Protein AF-A0A0F9AGD1-F1 (afdb_monomer_lite)

pLDDT: mean 86.88, std 15.25, range [37.41, 98.75]

Sequence (301 aa):
MAAIRGKYLRMLVEAFQNTRGVTDKACGTVYYCDGNFGADTNDGLSWDTPFKTLAVAFAASHADIGRGSDRWARRNTIYIAGDSFEENLVILPQKTDVIGVGSYNGQPGGANILGNHVPVNAGMGCRFYNVGFESVTAGIIMTLTGACWGVQFHNCEFRAIGTLTATQAIKATACASMIVKDCNFLGGFTGDVIEIGAGQIAGMKLIGNTITGGANDGIRIIGVATISTGRRGTIADNFIQVAAITLDTRTVSVFNVYNNQLISANNTGGTAFVIDLTFASGNYFTGGNNSAEMIPKAADA

Organism: NCBI:txid412755

Radius of gyration: 20.19 Å; chains: 1; bounding box: 52×44×60 Å

Foldseek 3Di:
DVVVVVVVVVVVVVVVVPPPVDDPPQAAQEFEEELAPEDLPFPRNDPVHHHNDVVSVLVNQVVRCPPDDVSVNHEYEYEYAYQEHEDAAQAASASYEYEFDDHHPPHFQHYEYEDQYDHPDQREQGEYYRYHWEYPAAEEREEADDQNENYEYEQYEYDQDDPHGHQEDYEHENYALYYYYLYEYDEERNHENAEYAAHEHFNAEQENYEYDHYAEEYYEYPYHYDYPPPRAYEYENYEAAYAWADEEPDLDPRYQYEHYEAEYQADPDPGHYHDNLVRYAHYWYAYNVRDIDGVPHPVVD

InterPro domains:
  IPR011050 Pectin lyase fold/virulence factor [SSF51126] (26-288)

Structure (mmCIF, N/CA/C/O backbone):
data_AF-A0A0F9AGD1-F1
#
_entry.id   AF-A0A0F9AGD1-F1
#
loop_
_atom_site.group_PDB
_atom_site.id
_atom_site.type_symbol
_atom_site.label_atom_id
_atom_site.label_alt_id
_atom_site.label_comp_id
_atom_site.label_asym_id
_atom_site.label_entity_id
_atom_site.label_seq_id
_atom_site.pdbx_PDB_ins_code
_atom_site.Cartn_x
_atom_site.Cartn_y
_atom_site.Cartn_z
_atom_site.occupancy
_atom_site.B_iso_or_equiv
_atom_site.auth_seq_id
_atom_site.auth_comp_id
_atom_site.auth_asym_id
_atom_site.auth_atom_id
_atom_site.pdbx_PDB_model_num
ATOM 1 N N . MET A 1 1 ? -20.181 -29.579 12.972 1.00 43.69 1 MET A N 1
ATOM 2 C CA . MET A 1 1 ? -19.055 -29.114 12.123 1.00 43.69 1 MET A CA 1
ATOM 3 C C . MET A 1 1 ? -18.610 -27.667 12.390 1.00 43.69 1 MET A C 1
ATOM 5 O O . MET A 1 1 ? -17.445 -27.380 12.153 1.00 43.69 1 MET A O 1
ATOM 9 N N . ALA A 1 2 ? -19.448 -26.773 12.939 1.00 41.50 2 ALA A N 1
ATOM 10 C CA . ALA A 1 2 ? -19.061 -25.382 13.240 1.00 41.50 2 ALA A CA 1
ATOM 11 C C . ALA A 1 2 ? -18.029 -25.224 14.385 1.00 41.50 2 ALA A C 1
ATOM 13 O O . ALA A 1 2 ? -17.153 -24.369 14.314 1.00 41.50 2 ALA A O 1
ATOM 14 N N . ALA A 1 3 ? -18.050 -26.102 15.395 1.00 38.03 3 ALA A N 1
ATOM 15 C CA . ALA A 1 3 ? -17.158 -26.014 16.560 1.00 38.03 3 ALA A CA 1
ATOM 16 C C . ALA A 1 3 ? -15.677 -26.356 16.276 1.00 38.03 3 ALA A C 1
ATOM 18 O O . ALA A 1 3 ? -14.800 -26.023 17.069 1.00 38.03 3 ALA A O 1
ATOM 19 N N . ILE A 1 4 ? -15.380 -27.010 15.146 1.00 42.66 4 ILE A N 1
ATOM 20 C CA . ILE A 1 4 ? -14.012 -27.429 14.802 1.00 42.66 4 ILE A CA 1
ATOM 21 C C . ILE A 1 4 ? -13.261 -26.295 14.084 1.00 42.66 4 ILE A C 1
ATOM 23 O O . ILE A 1 4 ? -12.076 -26.105 14.332 1.00 42.66 4 ILE A O 1
ATOM 27 N N . ARG A 1 5 ? -13.942 -25.460 13.283 1.00 43.94 5 ARG A N 1
ATOM 28 C CA . ARG A 1 5 ? -13.303 -24.342 12.558 1.00 43.94 5 ARG A CA 1
ATOM 29 C C . ARG A 1 5 ? -12.841 -23.198 13.473 1.00 43.94 5 ARG A C 1
ATOM 31 O O . ARG A 1 5 ? -11.796 -22.613 13.210 1.00 43.94 5 ARG A O 1
ATOM 38 N N . GLY A 1 6 ? -13.537 -22.943 14.585 1.00 40.12 6 GLY A N 1
ATOM 39 C CA . GLY A 1 6 ? -13.123 -21.930 15.570 1.00 40.12 6 GLY A CA 1
ATOM 40 C C . GLY A 1 6 ? -11.828 -22.275 16.322 1.00 40.12 6 GLY A C 1
ATOM 41 O O . GLY A 1 6 ? -11.067 -21.380 16.678 1.00 40.12 6 GLY A O 1
ATOM 42 N N . LYS A 1 7 ? -11.525 -23.570 16.512 1.00 42.12 7 LYS A N 1
ATOM 43 C CA . LYS A 1 7 ? -10.289 -24.018 17.182 1.00 42.12 7 LYS A CA 1
ATOM 44 C C . LYS A 1 7 ? -9.040 -23.855 16.313 1.00 42.12 7 LYS A C 1
ATOM 46 O O . LYS A 1 7 ? -7.987 -23.517 16.843 1.00 42.12 7 LYS A O 1
ATOM 51 N N . TYR A 1 8 ? -9.153 -24.038 14.998 1.00 43.03 8 TYR A N 1
ATOM 52 C CA . TYR A 1 8 ? -8.006 -23.902 14.093 1.00 43.03 8 TYR A CA 1
ATOM 53 C C . TYR A 1 8 ? -7.598 -22.443 13.856 1.00 43.03 8 TYR A C 1
ATOM 55 O O . TYR A 1 8 ? -6.407 -22.166 13.742 1.00 43.03 8 TYR A O 1
ATOM 63 N N . LEU A 1 9 ? -8.550 -21.501 13.860 1.00 44.78 9 LEU A N 1
ATOM 64 C CA . LEU A 1 9 ? -8.229 -20.075 13.748 1.00 44.78 9 LEU A CA 1
ATOM 65 C C . LEU A 1 9 ? -7.548 -19.547 15.024 1.00 44.78 9 LEU A C 1
ATOM 67 O O . LEU A 1 9 ? -6.579 -18.798 14.939 1.00 44.78 9 LEU A O 1
ATOM 71 N N . ARG A 1 10 ? -7.985 -20.016 16.204 1.00 45.28 10 ARG A N 1
ATOM 72 C CA . ARG A 1 10 ? -7.336 -19.695 17.486 1.00 45.28 10 ARG A CA 1
ATOM 73 C C . ARG A 1 10 ? -5.922 -20.276 17.578 1.00 45.28 10 ARG A C 1
ATOM 75 O O . ARG A 1 10 ? -5.009 -19.564 17.970 1.00 45.28 10 ARG A O 1
ATOM 82 N N . MET A 1 11 ? -5.721 -21.511 17.109 1.00 48.53 11 MET A N 1
ATOM 83 C CA . MET A 1 11 ? -4.391 -22.133 17.056 1.00 48.53 11 MET A CA 1
ATOM 84 C C . MET A 1 11 ? -3.422 -21.427 16.099 1.00 48.53 11 MET A C 1
ATOM 86 O O . MET A 1 11 ? -2.233 -21.385 16.388 1.00 48.53 11 MET A O 1
ATOM 90 N N . LEU A 1 12 ? -3.890 -20.866 14.979 1.00 49.31 12 LEU A N 1
ATOM 91 C CA . LEU A 1 12 ? -3.029 -20.118 14.052 1.00 49.31 12 LEU A CA 1
ATOM 92 C C . LEU A 1 12 ? -2.604 -18.755 14.620 1.00 49.31 12 LEU A C 1
ATOM 94 O O . LEU A 1 12 ? -1.457 -18.351 14.430 1.00 49.31 12 LEU A O 1
ATOM 98 N N . VAL A 1 13 ? -3.484 -18.085 15.371 1.00 50.94 13 VAL A N 1
ATOM 99 C CA . VAL A 1 13 ? -3.156 -16.832 16.074 1.00 50.94 13 VAL A CA 1
ATOM 100 C C . VAL A 1 13 ? -2.237 -17.096 17.278 1.00 50.94 13 VAL A C 1
ATOM 102 O O . VAL A 1 13 ? -1.250 -16.386 17.457 1.00 50.94 13 VAL A O 1
ATOM 105 N N . GLU A 1 14 ? -2.477 -18.163 18.047 1.00 45.78 14 GLU A N 1
ATOM 106 C CA . GLU A 1 14 ? -1.628 -18.561 19.182 1.00 45.78 14 GLU A CA 1
ATOM 107 C C . GLU A 1 14 ? -0.250 -19.090 18.730 1.00 45.78 14 GLU A C 1
ATOM 109 O O . GLU 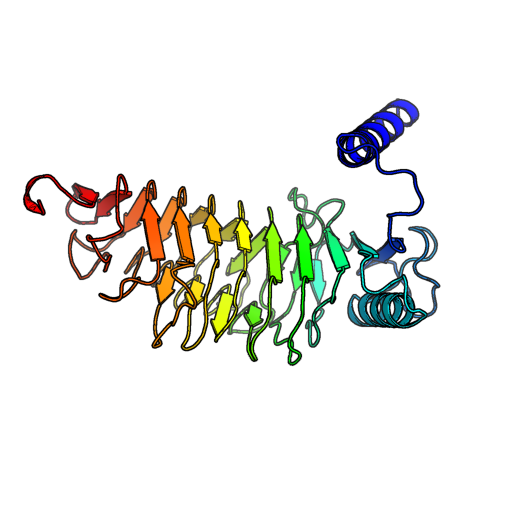A 1 14 ? 0.767 -18.782 19.352 1.00 45.78 14 GLU A O 1
ATOM 114 N N . ALA A 1 15 ? -0.159 -19.812 17.605 1.00 47.81 15 ALA A N 1
ATOM 115 C CA . ALA A 1 15 ? 1.120 -20.294 17.066 1.00 47.81 15 ALA A CA 1
ATOM 116 C C . ALA A 1 15 ? 2.040 -19.156 16.581 1.00 47.81 15 ALA A C 1
ATOM 118 O O . ALA A 1 15 ? 3.268 -19.276 16.657 1.00 47.81 15 ALA A O 1
ATOM 119 N N . PHE A 1 16 ? 1.466 -18.031 16.141 1.00 46.28 16 PHE A N 1
ATOM 120 C CA . PHE A 1 16 ? 2.231 -16.834 15.778 1.00 46.28 16 PHE A CA 1
ATOM 121 C C . PHE A 1 16 ? 2.758 -16.079 17.012 1.00 46.28 16 PHE A C 1
ATOM 123 O O . PHE A 1 16 ? 3.800 -15.429 16.949 1.00 46.28 16 PHE A O 1
ATOM 130 N N . GLN A 1 17 ? 2.072 -16.191 18.154 1.00 47.72 17 GLN A N 1
ATOM 131 C CA . GLN A 1 17 ? 2.471 -15.564 19.419 1.00 47.72 17 GLN A CA 1
ATOM 132 C C . GLN A 1 17 ? 3.508 -16.400 20.191 1.00 47.72 17 GLN A C 1
ATOM 134 O O . GLN A 1 17 ? 4.392 -15.846 20.848 1.00 47.72 17 GLN A O 1
ATOM 139 N N . ASN A 1 18 ? 3.463 -17.731 20.070 1.00 40.50 18 ASN A N 1
ATOM 140 C CA . ASN A 1 18 ? 4.246 -18.632 20.923 1.00 40.50 18 ASN A CA 1
ATOM 141 C C . ASN A 1 18 ? 5.668 -18.950 20.409 1.00 40.50 18 ASN A C 1
ATOM 143 O O . ASN A 1 18 ? 6.493 -19.494 21.140 1.00 40.50 18 ASN A O 1
ATOM 147 N N . THR A 1 19 ? 6.025 -18.564 19.180 1.00 45.28 19 THR A N 1
ATOM 148 C CA . THR A 1 19 ? 7.365 -18.823 18.604 1.00 45.28 19 THR A CA 1
ATOM 149 C C . THR A 1 19 ? 8.489 -17.959 19.201 1.00 45.28 19 THR A C 1
ATOM 151 O O . THR A 1 19 ? 9.651 -18.131 18.838 1.00 45.28 19 THR A O 1
ATOM 154 N N . ARG A 1 20 ? 8.184 -17.041 20.134 1.00 43.72 20 ARG A N 1
ATOM 155 C CA . ARG A 1 20 ? 9.179 -16.187 20.817 1.00 43.72 20 ARG A CA 1
ATOM 156 C C . ARG A 1 20 ? 9.136 -16.217 22.351 1.00 43.72 20 ARG A C 1
ATOM 158 O O . ARG A 1 20 ? 9.762 -15.364 22.971 1.00 43.72 20 ARG A O 1
ATOM 165 N N . GLY A 1 21 ? 8.439 -17.171 22.975 1.00 37.41 21 GLY A N 1
ATOM 166 C CA . GLY A 1 21 ? 8.418 -17.286 24.444 1.00 37.41 21 GLY A CA 1
ATOM 167 C C . GLY A 1 21 ? 7.833 -16.055 25.149 1.00 37.41 21 GLY A C 1
ATOM 168 O O . GLY A 1 21 ? 8.274 -15.672 26.231 1.00 37.41 21 GLY A O 1
ATOM 169 N N . VAL A 1 22 ? 6.864 -15.400 24.512 1.00 44.38 22 VAL A N 1
ATOM 170 C CA . VAL A 1 22 ? 6.239 -14.188 25.027 1.00 44.38 22 VAL A CA 1
ATOM 171 C C . VAL A 1 22 ? 5.026 -14.595 25.859 1.00 44.38 22 VAL A C 1
ATOM 173 O O . VAL A 1 22 ? 4.020 -15.042 25.326 1.00 44.38 22 VAL A O 1
ATOM 176 N N . THR A 1 23 ? 5.138 -14.469 27.179 1.00 41.38 23 THR A N 1
ATOM 177 C CA . THR A 1 23 ? 4.004 -14.608 28.101 1.00 41.38 23 THR A CA 1
ATOM 178 C C . THR A 1 23 ? 2.972 -13.504 27.831 1.00 41.38 23 THR A C 1
ATOM 180 O O . THR A 1 23 ? 3.351 -12.377 27.507 1.00 41.38 23 THR A O 1
ATOM 183 N N . ASP A 1 24 ? 1.680 -13.813 28.001 1.00 45.38 24 ASP A N 1
ATOM 184 C CA . ASP A 1 24 ? 0.465 -13.008 27.715 1.00 45.38 24 ASP A CA 1
ATOM 185 C C . ASP A 1 24 ? 0.422 -11.554 28.249 1.00 45.38 24 ASP A C 1
ATOM 187 O O . ASP A 1 24 ? -0.563 -10.840 28.090 1.00 45.38 24 ASP A O 1
ATOM 191 N N . LYS A 1 25 ? 1.490 -11.052 28.875 1.00 43.22 25 LYS A N 1
ATOM 192 C CA . LYS A 1 25 ? 1.633 -9.650 29.289 1.00 43.22 25 LYS A CA 1
ATOM 193 C C . LYS A 1 25 ? 2.122 -8.713 28.178 1.00 43.22 25 LYS A C 1
ATOM 195 O O . LYS A 1 25 ? 2.187 -7.508 28.420 1.00 43.22 25 LYS A O 1
ATOM 200 N N . ALA A 1 26 ? 2.456 -9.223 26.991 1.00 50.31 26 ALA A N 1
ATOM 201 C CA . ALA A 1 26 ? 2.990 -8.419 25.887 1.00 50.31 26 ALA A CA 1
ATOM 202 C C . ALA A 1 26 ? 1.966 -8.000 24.816 1.00 50.31 26 ALA A C 1
ATOM 204 O O . ALA A 1 26 ? 2.316 -7.212 23.935 1.00 50.31 26 ALA A O 1
ATOM 205 N N . CYS A 1 27 ? 0.726 -8.495 24.855 1.00 64.81 27 CYS A N 1
ATOM 206 C CA . CYS A 1 27 ? -0.305 -8.076 23.907 1.00 64.81 27 CYS A CA 1
ATOM 207 C C . CYS A 1 27 ? -0.911 -6.727 24.333 1.00 64.81 27 CYS A C 1
ATOM 209 O O . CYS A 1 27 ? -1.138 -6.473 25.522 1.00 64.81 27 CYS A O 1
ATOM 211 N N . GLY A 1 28 ? -1.119 -5.821 23.375 1.00 84.38 28 GLY A N 1
ATOM 212 C CA . GLY A 1 28 ? -1.954 -4.643 23.601 1.00 84.38 28 GLY A CA 1
ATOM 213 C C . GLY A 1 28 ? -3.435 -5.015 23.654 1.00 84.38 28 GLY A C 1
ATOM 214 O O . GLY A 1 28 ? -3.806 -6.188 23.607 1.00 84.38 28 GLY A O 1
ATOM 215 N N . THR A 1 29 ? -4.281 -4.003 23.777 1.00 92.50 29 THR A N 1
ATOM 216 C CA . THR A 1 29 ? -5.736 -4.167 23.801 1.00 92.50 29 THR A CA 1
ATOM 217 C C . THR A 1 29 ? -6.252 -4.514 22.405 1.00 92.50 29 THR A C 1
ATOM 219 O O . THR A 1 29 ? -5.745 -4.008 21.400 1.00 92.50 29 THR A O 1
ATOM 222 N N . VAL A 1 30 ? -7.247 -5.400 22.351 1.00 95.69 30 VAL A N 1
ATOM 223 C CA . VAL A 1 30 ? -7.932 -5.792 21.117 1.00 95.69 30 VAL A CA 1
ATOM 224 C C . VAL A 1 30 ? -9.262 -5.057 21.044 1.00 95.69 30 VAL A C 1
ATOM 226 O O . VAL A 1 30 ? -10.051 -5.137 21.983 1.00 95.69 30 VAL A O 1
ATOM 229 N N . TYR A 1 31 ? -9.502 -4.393 19.920 1.00 98.06 31 TYR A N 1
ATOM 230 C CA . TYR A 1 31 ? -10.762 -3.747 19.593 1.00 98.06 31 TYR A CA 1
ATOM 231 C C . TYR A 1 31 ? -11.383 -4.352 18.333 1.00 98.06 31 TYR A C 1
ATOM 233 O O . TYR A 1 31 ? -10.701 -4.977 17.516 1.00 98.06 31 TYR A O 1
ATOM 241 N N . TYR A 1 32 ? -12.678 -4.122 18.167 1.00 98.25 32 TYR A N 1
ATOM 242 C CA . TYR A 1 32 ? -13.488 -4.593 17.056 1.00 98.25 32 TYR A CA 1
ATOM 243 C C . TYR A 1 32 ? -14.262 -3.421 16.461 1.00 98.25 32 TYR A C 1
ATOM 245 O O . TYR A 1 32 ? -14.839 -2.608 17.186 1.00 98.25 32 TYR A O 1
ATOM 253 N N . CYS A 1 33 ? -14.262 -3.340 15.137 1.00 98.19 33 CYS A N 1
ATOM 254 C CA . CYS A 1 33 ? -14.984 -2.341 14.365 1.00 98.19 33 CYS A CA 1
ATOM 255 C C . CYS A 1 33 ? -15.770 -3.050 13.264 1.00 98.19 33 CYS A C 1
ATOM 257 O O . CYS A 1 33 ? -15.216 -3.880 12.544 1.00 98.19 33 CYS A O 1
ATOM 259 N N . ASP A 1 34 ? -17.044 -2.712 13.117 1.00 96.62 34 ASP A N 1
ATOM 260 C CA . ASP A 1 34 ? -17.887 -3.199 12.034 1.00 96.62 34 ASP A CA 1
ATOM 261 C C . ASP A 1 34 ? -18.557 -2.013 11.337 1.00 96.62 34 ASP A C 1
ATOM 263 O O . ASP A 1 34 ? -19.505 -1.417 11.860 1.00 96.62 34 ASP A O 1
ATOM 267 N N . GLY A 1 35 ? -18.071 -1.700 10.135 1.00 94.75 35 GLY A N 1
ATOM 268 C CA . GLY A 1 35 ? -18.563 -0.596 9.312 1.00 94.75 35 GLY A CA 1
ATOM 269 C C . GLY A 1 35 ? -20.041 -0.713 8.927 1.00 94.75 35 GLY A C 1
ATOM 270 O O . GLY A 1 35 ? -20.668 0.295 8.605 1.00 94.75 35 GLY A O 1
ATOM 271 N N . ASN A 1 36 ? -20.657 -1.897 9.038 1.00 91.75 36 ASN A N 1
ATOM 272 C CA . ASN A 1 36 ? -22.059 -2.146 8.690 1.00 91.75 36 ASN A CA 1
ATOM 273 C C . ASN A 1 36 ? -22.968 -2.283 9.913 1.00 91.75 36 ASN A C 1
ATOM 275 O O . ASN A 1 36 ? -24.036 -1.670 9.936 1.00 91.75 36 ASN A O 1
ATOM 279 N N . PHE A 1 37 ? -22.545 -3.008 10.946 1.00 93.56 37 PHE A N 1
ATOM 280 C CA . PHE A 1 37 ? -23.383 -3.328 12.108 1.00 93.56 37 PHE A CA 1
ATOM 281 C C . PHE A 1 37 ? -23.079 -2.502 13.367 1.00 93.56 37 PHE A C 1
ATOM 283 O O . PHE A 1 37 ? -23.960 -2.338 14.208 1.00 93.56 37 PHE A O 1
ATOM 290 N N . GLY A 1 38 ? -21.858 -1.983 13.513 1.00 96.81 38 GLY A N 1
ATOM 291 C CA . GLY A 1 38 ? -21.398 -1.399 14.771 1.00 96.81 38 GLY A CA 1
ATOM 292 C C . GLY A 1 38 ? -22.122 -0.125 15.211 1.00 96.81 38 GLY A C 1
ATOM 293 O O . GLY A 1 38 ? -22.909 0.479 14.478 1.00 96.81 38 GLY A O 1
ATOM 294 N N . ALA A 1 39 ? -21.802 0.316 16.427 1.00 98.31 39 ALA A N 1
ATOM 295 C CA . ALA A 1 39 ? -22.217 1.609 16.960 1.00 98.31 39 ALA A CA 1
ATOM 296 C C . ALA A 1 39 ? -21.047 2.263 17.699 1.00 98.31 39 ALA A C 1
ATOM 298 O O . ALA A 1 39 ? -20.393 1.633 18.524 1.00 98.31 39 ALA A O 1
ATOM 299 N N . ASP A 1 40 ? -20.806 3.549 17.456 1.00 98.50 40 ASP A N 1
ATOM 300 C CA . ASP A 1 40 ? -19.704 4.284 18.099 1.00 98.50 40 ASP A CA 1
ATOM 301 C C . ASP A 1 40 ? -19.928 4.562 19.593 1.00 98.50 40 ASP A C 1
ATOM 303 O O . ASP A 1 40 ? -19.021 5.007 20.291 1.00 98.50 40 ASP A O 1
ATOM 307 N N . THR A 1 41 ? -21.123 4.263 20.105 1.00 98.25 41 THR A N 1
ATOM 308 C CA . THR A 1 41 ? -21.424 4.249 21.542 1.00 98.25 41 THR A CA 1
ATOM 309 C C . THR A 1 41 ? -21.055 2.931 22.228 1.00 98.25 41 THR A C 1
ATOM 311 O O . THR A 1 41 ? -21.182 2.840 23.447 1.00 98.25 41 THR A O 1
ATOM 314 N N . ASN A 1 42 ? -20.658 1.899 21.475 1.00 98.56 42 ASN A N 1
ATOM 315 C CA . ASN A 1 42 ? -20.214 0.626 22.039 1.00 98.56 42 ASN A CA 1
ATOM 316 C C . ASN A 1 42 ? -18.808 0.739 22.649 1.00 98.56 42 ASN A C 1
ATOM 318 O O . ASN A 1 42 ? -18.113 1.732 22.459 1.00 98.56 42 ASN A O 1
ATOM 322 N N . ASP A 1 43 ? -18.375 -0.292 23.377 1.00 97.75 43 ASP A N 1
ATOM 323 C CA . ASP A 1 43 ? -17.026 -0.353 23.955 1.00 97.75 43 ASP A CA 1
ATOM 324 C C . ASP A 1 43 ? -15.952 -0.850 22.972 1.00 97.75 43 ASP A C 1
ATOM 326 O O . ASP A 1 43 ? -14.757 -0.670 23.220 1.00 97.75 43 ASP A O 1
ATOM 330 N N . GLY A 1 44 ? -16.364 -1.482 21.869 1.00 98.06 44 GLY A N 1
ATOM 331 C CA . GLY A 1 44 ? -15.476 -2.046 20.865 1.00 98.06 44 GLY A CA 1
ATOM 332 C C . GLY A 1 44 ? -14.680 -3.253 21.348 1.00 98.06 44 GLY A C 1
ATOM 333 O O . GLY A 1 44 ? -13.698 -3.598 20.703 1.00 98.06 44 GLY A O 1
ATOM 334 N N . LEU A 1 45 ? -15.043 -3.894 22.464 1.00 97.19 45 LEU A N 1
ATOM 335 C CA . LEU A 1 45 ? -14.265 -4.994 23.058 1.00 97.19 45 LEU A CA 1
ATOM 336 C C . LEU A 1 45 ? -14.712 -6.386 22.585 1.00 97.19 45 LEU A C 1
ATOM 338 O O . LEU A 1 45 ? -14.110 -7.394 22.964 1.00 97.19 45 LEU A O 1
ATOM 342 N N . SER A 1 46 ? -15.740 -6.456 21.735 1.00 97.19 46 SER A N 1
ATOM 343 C CA . SER A 1 46 ? -16.228 -7.697 21.131 1.00 97.19 46 SER A CA 1
ATOM 344 C C . SER A 1 46 ? -16.923 -7.458 19.783 1.00 97.19 46 SER A C 1
ATOM 346 O O . SER A 1 46 ? -17.263 -6.326 19.449 1.00 97.19 46 SER A O 1
ATOM 348 N N . TRP A 1 47 ? -17.189 -8.532 19.032 1.00 95.81 47 TRP A N 1
ATOM 349 C CA . TRP A 1 47 ? -18.051 -8.482 17.840 1.00 95.81 47 TRP A CA 1
ATOM 350 C C . TRP A 1 47 ? -19.538 -8.261 18.154 1.00 95.81 47 TRP A C 1
ATOM 352 O O . TRP A 1 47 ? -20.280 -7.893 17.250 1.00 95.81 47 TRP A O 1
ATOM 362 N N . ASP A 1 48 ? -19.970 -8.458 19.404 1.00 97.56 48 ASP A N 1
ATOM 363 C CA . ASP A 1 48 ? -21.347 -8.173 19.834 1.00 97.56 48 ASP A CA 1
ATOM 364 C C . ASP A 1 48 ? -21.539 -6.676 20.140 1.00 97.56 48 ASP A C 1
ATOM 366 O O . ASP A 1 48 ? -22.644 -6.143 20.040 1.00 97.56 48 ASP A O 1
ATOM 370 N N . THR A 1 49 ? -20.445 -5.989 20.480 1.00 97.81 49 THR A N 1
ATOM 371 C CA . THR A 1 49 ? -20.385 -4.554 20.784 1.00 97.81 49 THR A CA 1
ATOM 372 C C . THR A 1 49 ? -19.267 -3.840 20.002 1.00 97.81 49 THR A C 1
ATOM 374 O O . THR A 1 49 ? -18.433 -3.164 20.608 1.00 97.81 49 THR A O 1
ATOM 377 N N . PRO A 1 50 ? -19.195 -3.949 18.659 1.00 98.31 50 PRO A N 1
ATOM 378 C CA . PRO A 1 50 ? -18.113 -3.340 17.898 1.00 98.31 50 PRO A CA 1
ATOM 379 C C . PRO A 1 50 ? -18.360 -1.838 17.707 1.00 98.31 50 PRO A C 1
ATOM 381 O O . PRO A 1 50 ? -19.512 -1.389 17.648 1.00 98.31 50 PRO A O 1
ATOM 384 N N . PHE A 1 51 ? -17.283 -1.064 17.558 1.00 98.75 51 PHE A N 1
ATOM 385 C CA . PHE A 1 51 ? -17.372 0.314 17.064 1.00 98.75 51 PHE A CA 1
ATOM 386 C C . PHE A 1 51 ? -17.938 0.343 15.637 1.00 98.75 51 PHE A C 1
ATOM 388 O O . PHE A 1 51 ? -17.845 -0.653 14.915 1.00 98.75 51 PHE A O 1
ATOM 395 N N . LYS A 1 52 ? -18.515 1.475 15.217 1.00 97.75 52 LYS A N 1
ATOM 396 C CA . LYS A 1 52 ? -19.003 1.666 13.842 1.00 97.75 52 LYS A CA 1
ATOM 397 C C . LYS A 1 52 ? -17.904 2.194 12.928 1.00 97.75 52 LYS A C 1
ATOM 399 O O . LYS A 1 52 ? -17.829 1.769 11.781 1.00 97.75 52 LYS A O 1
ATOM 404 N N . THR A 1 53 ? -17.074 3.107 13.424 1.00 97.88 53 THR A N 1
ATOM 405 C CA . THR A 1 53 ? -16.047 3.794 12.633 1.00 97.88 53 THR A CA 1
ATOM 406 C C . THR A 1 53 ? -14.636 3.475 13.111 1.00 97.88 53 THR A C 1
ATOM 408 O O . THR A 1 53 ? -14.363 3.293 14.306 1.00 97.88 53 THR A O 1
ATOM 411 N N . LEU A 1 54 ? -13.697 3.462 12.165 1.00 97.44 54 LEU A N 1
ATOM 412 C CA . LEU A 1 54 ? -12.279 3.353 12.474 1.00 97.44 54 LEU A CA 1
ATOM 413 C C . LEU A 1 54 ? -11.776 4.575 13.234 1.00 97.44 54 LEU A C 1
ATOM 415 O O . LEU A 1 54 ? -10.910 4.425 14.089 1.00 97.44 54 LEU A O 1
ATOM 419 N N . ALA A 1 55 ? -12.339 5.759 12.999 1.00 96.62 55 ALA A N 1
ATOM 420 C CA . ALA A 1 55 ? -12.031 6.968 13.749 1.00 96.62 55 ALA A CA 1
ATOM 421 C C . ALA A 1 55 ? -12.201 6.767 15.266 1.00 96.62 55 ALA A C 1
ATOM 423 O O . ALA A 1 55 ? -11.291 7.097 16.035 1.00 96.62 55 ALA A O 1
ATOM 424 N N . VAL A 1 56 ? -13.317 6.174 15.704 1.00 97.94 56 VAL A N 1
ATOM 425 C CA . VAL A 1 56 ? -13.566 5.901 17.128 1.00 97.94 56 VAL A CA 1
ATOM 426 C C . VAL A 1 56 ? -12.681 4.767 17.641 1.00 97.94 56 VAL A C 1
ATOM 428 O O . VAL A 1 56 ? -12.079 4.900 18.710 1.00 97.94 56 VAL A O 1
ATOM 431 N N . ALA A 1 57 ? -12.488 3.704 16.856 1.00 97.81 57 ALA A N 1
ATOM 432 C CA . ALA A 1 57 ? -11.572 2.622 17.220 1.00 97.81 57 ALA A CA 1
ATOM 433 C C . ALA A 1 57 ? -10.114 3.110 17.375 1.00 97.81 57 ALA A C 1
ATOM 435 O O . ALA A 1 57 ? -9.395 2.699 18.291 1.00 97.81 57 ALA A O 1
ATOM 436 N N . PHE A 1 58 ? -9.668 4.027 16.512 1.00 96.31 58 PHE A N 1
ATOM 437 C CA . PHE A 1 58 ? -8.343 4.642 16.572 1.00 96.31 58 PHE A CA 1
ATOM 438 C C . PHE A 1 58 ? -8.214 5.524 17.810 1.00 96.31 58 PHE A C 1
ATOM 440 O O . PHE A 1 58 ? -7.212 5.411 18.516 1.00 96.31 58 PHE A O 1
ATOM 447 N N . ALA A 1 59 ? -9.233 6.331 18.120 1.00 95.69 59 ALA A N 1
ATOM 448 C CA . ALA A 1 59 ? -9.258 7.157 19.323 1.00 95.69 59 ALA A CA 1
ATOM 449 C C . ALA A 1 59 ? -9.185 6.309 20.606 1.00 95.69 59 ALA A C 1
ATOM 451 O O . ALA A 1 59 ? -8.379 6.606 21.489 1.00 95.69 59 ALA A O 1
ATOM 452 N N . ALA A 1 60 ? -9.951 5.216 20.687 1.00 96.12 60 ALA A N 1
ATOM 453 C CA . ALA A 1 60 ? -9.899 4.278 21.809 1.00 96.12 60 ALA A CA 1
ATOM 454 C C . ALA A 1 60 ? -8.517 3.614 21.939 1.00 96.12 60 ALA A C 1
ATOM 456 O O . ALA A 1 60 ? -7.953 3.532 23.035 1.00 96.12 60 ALA A O 1
ATOM 457 N N . SER A 1 61 ? -7.918 3.201 20.816 1.00 94.44 61 SER A N 1
ATOM 458 C CA . SER A 1 61 ? -6.570 2.630 20.813 1.00 94.44 61 SER A CA 1
ATOM 459 C C . SER A 1 61 ? -5.508 3.637 21.265 1.00 94.44 61 SER A C 1
ATOM 461 O O . SER A 1 61 ? -4.670 3.307 22.106 1.00 94.44 61 SER A O 1
ATOM 463 N N . HIS A 1 62 ? -5.551 4.875 20.762 1.00 92.69 62 HIS A N 1
ATOM 464 C CA . HIS A 1 62 ? -4.627 5.940 21.167 1.00 92.69 62 HIS A CA 1
ATOM 465 C C . HIS A 1 62 ? -4.772 6.278 22.647 1.00 92.69 62 HIS A C 1
ATOM 467 O O . HIS A 1 62 ? -3.759 6.414 23.334 1.00 92.69 62 HIS A O 1
ATOM 473 N N . ALA A 1 63 ? -6.008 6.350 23.149 1.00 93.25 63 ALA A N 1
ATOM 474 C CA . ALA A 1 63 ? -6.269 6.543 24.567 1.00 93.25 63 ALA A CA 1
ATOM 475 C C . ALA A 1 63 ? -5.637 5.415 25.393 1.00 93.25 63 ALA A C 1
ATOM 477 O O . ALA A 1 63 ? -4.920 5.701 26.347 1.00 93.25 63 ALA A O 1
ATOM 478 N N . ASP A 1 64 ? -5.815 4.149 25.003 1.00 92.12 64 ASP A N 1
ATOM 479 C CA . ASP A 1 64 ? -5.230 3.017 25.729 1.00 92.12 64 ASP A CA 1
ATOM 480 C C . ASP A 1 64 ? -3.695 2.998 25.704 1.00 92.12 64 ASP A C 1
ATOM 482 O O . ASP A 1 64 ? -3.061 2.776 26.738 1.00 92.12 64 ASP A O 1
ATOM 486 N N . ILE A 1 65 ? -3.085 3.307 24.557 1.00 89.81 65 ILE A N 1
ATOM 487 C CA . ILE A 1 65 ? -1.626 3.448 24.437 1.00 89.81 65 ILE A CA 1
ATOM 488 C C . ILE A 1 65 ? -1.108 4.583 25.336 1.00 89.81 65 ILE A C 1
ATOM 490 O O . ILE A 1 65 ? -0.040 4.452 25.936 1.00 89.81 65 ILE A O 1
ATOM 494 N N . GLY A 1 66 ? -1.866 5.676 25.464 1.00 88.88 66 GLY A N 1
ATOM 495 C CA . GLY A 1 66 ? -1.512 6.851 26.263 1.00 88.88 66 GLY A CA 1
ATOM 496 C C . GLY A 1 66 ? -1.685 6.701 27.781 1.00 88.88 66 GLY A C 1
ATOM 497 O O . GLY A 1 66 ? -1.247 7.579 28.520 1.00 88.88 66 GLY A O 1
ATOM 498 N N . ARG A 1 67 ? -2.291 5.612 28.279 1.00 85.06 67 ARG A N 1
ATOM 499 C CA . ARG A 1 67 ? -2.637 5.453 29.709 1.00 85.06 67 ARG A CA 1
ATOM 500 C C . ARG A 1 67 ? -1.457 5.250 30.661 1.00 85.06 67 ARG A C 1
ATOM 502 O O . ARG A 1 67 ? -1.647 5.404 31.865 1.00 85.06 67 ARG A O 1
ATOM 509 N N . GLY A 1 68 ? -0.270 4.865 30.188 1.00 73.88 68 GLY A N 1
ATOM 510 C CA . GLY A 1 68 ? 0.826 4.527 31.101 1.00 73.88 68 GLY A CA 1
ATOM 511 C C . GLY A 1 68 ? 2.185 4.263 30.457 1.00 73.88 68 GLY A C 1
ATOM 512 O O . GLY A 1 68 ? 2.313 4.045 29.252 1.00 73.88 68 GLY A O 1
ATOM 513 N N . SER A 1 69 ? 3.220 4.260 31.299 1.00 70.88 69 SER A N 1
ATOM 514 C CA . SER A 1 69 ? 4.636 4.165 30.913 1.00 70.88 69 SER A CA 1
ATOM 515 C C . SER A 1 69 ? 5.062 2.808 30.344 1.00 70.88 69 SER A C 1
ATOM 517 O O . SER A 1 69 ? 6.146 2.708 29.776 1.00 70.88 69 SER A O 1
ATOM 519 N N . ASP A 1 70 ? 4.232 1.772 30.446 1.00 72.94 70 ASP A N 1
ATOM 520 C CA . ASP A 1 70 ? 4.492 0.429 29.920 1.00 72.94 70 ASP A CA 1
ATOM 521 C C . ASP A 1 70 ? 3.696 0.113 28.638 1.00 72.94 70 ASP A C 1
ATOM 523 O O . ASP A 1 70 ? 3.865 -0.960 28.054 1.00 72.94 70 ASP A O 1
ATOM 527 N N . ARG A 1 71 ? 2.822 1.028 28.191 1.00 77.19 71 ARG A N 1
ATOM 528 C CA . ARG A 1 71 ? 1.893 0.813 27.067 1.00 77.19 71 ARG A CA 1
ATOM 529 C C . ARG A 1 71 ? 2.443 1.272 25.717 1.00 77.19 71 ARG A C 1
ATOM 531 O O . ARG A 1 71 ? 2.159 0.631 24.711 1.00 77.19 71 ARG A O 1
ATOM 538 N N . TRP A 1 72 ? 3.318 2.279 25.682 1.00 73.19 72 TRP A N 1
ATOM 539 C CA . TRP A 1 72 ? 3.934 2.803 24.444 1.00 73.19 72 TRP A CA 1
ATOM 540 C C . TRP A 1 72 ? 4.792 1.777 23.673 1.00 73.19 72 TRP A C 1
ATOM 542 O O . TRP A 1 72 ? 5.031 1.920 22.465 1.00 73.19 72 TRP A O 1
ATOM 552 N N . ALA A 1 73 ? 5.283 0.752 24.376 1.00 78.00 73 ALA A N 1
ATOM 553 C CA . ALA A 1 73 ? 6.044 -0.354 23.804 1.00 78.00 73 ALA A CA 1
ATOM 554 C C . ALA A 1 73 ? 5.148 -1.503 23.304 1.00 78.00 73 ALA A C 1
ATOM 556 O O . ALA A 1 73 ? 5.625 -2.370 22.571 1.00 78.00 73 ALA A O 1
ATOM 557 N N . ARG A 1 74 ? 3.862 -1.511 23.678 1.00 82.75 74 ARG A N 1
ATOM 558 C CA . ARG A 1 74 ? 2.888 -2.522 23.253 1.00 82.75 74 ARG A CA 1
ATOM 559 C C . ARG A 1 74 ? 2.263 -2.139 21.915 1.00 82.75 74 ARG A C 1
ATOM 561 O O . ARG A 1 74 ? 2.408 -1.014 21.435 1.00 82.75 74 ARG A O 1
ATOM 568 N N . ARG A 1 75 ? 1.577 -3.107 21.308 1.00 87.31 75 ARG A N 1
ATOM 569 C CA . ARG A 1 75 ? 0.786 -2.907 20.095 1.00 87.31 75 ARG A CA 1
ATOM 570 C C . ARG A 1 75 ? -0.642 -3.350 20.319 1.00 87.31 75 ARG A C 1
ATOM 572 O O . ARG A 1 75 ? -0.862 -4.509 20.663 1.00 87.31 75 ARG A O 1
ATOM 579 N N . ASN A 1 76 ? -1.575 -2.431 20.116 1.00 93.31 76 ASN A N 1
ATOM 580 C CA . ASN A 1 76 ? -2.995 -2.752 20.102 1.00 93.31 76 ASN A CA 1
ATOM 581 C C . ASN A 1 76 ? -3.370 -3.398 18.767 1.00 93.31 76 ASN A C 1
ATOM 583 O O . ASN A 1 76 ? -2.648 -3.279 17.772 1.00 93.31 76 ASN A O 1
ATOM 587 N N . THR A 1 77 ? -4.513 -4.069 18.740 1.00 95.69 77 THR A N 1
ATOM 588 C CA . THR A 1 77 ? -5.056 -4.689 17.532 1.00 95.69 77 THR A CA 1
ATOM 589 C C . THR A 1 77 ? -6.485 -4.225 17.329 1.00 95.69 77 THR A C 1
ATOM 591 O O . THR A 1 77 ? -7.247 -4.166 18.286 1.00 95.69 77 THR A O 1
ATOM 594 N N . ILE A 1 78 ? -6.853 -3.904 16.095 1.00 97.56 78 ILE A N 1
ATOM 595 C CA . ILE A 1 78 ? -8.228 -3.604 15.704 1.00 97.56 78 ILE A CA 1
ATOM 596 C C . ILE A 1 78 ? -8.610 -4.599 14.616 1.00 97.56 78 ILE A C 1
ATOM 598 O O . ILE A 1 78 ? -8.014 -4.591 13.539 1.00 97.56 78 ILE A O 1
ATOM 602 N N . TYR A 1 79 ? -9.593 -5.451 14.888 1.00 97.50 79 TYR A N 1
ATOM 603 C CA . TYR A 1 79 ? -10.217 -6.262 13.850 1.00 97.50 79 TYR A CA 1
ATOM 604 C C . TYR A 1 79 ? -11.337 -5.469 13.189 1.00 97.50 79 TYR A C 1
ATOM 606 O O . TYR A 1 79 ? -12.170 -4.891 13.887 1.00 97.50 79 TYR A O 1
ATOM 614 N N . ILE A 1 80 ? -11.353 -5.444 11.857 1.00 97.06 80 ILE A N 1
ATOM 615 C CA . ILE A 1 80 ? -12.326 -4.668 11.086 1.00 97.06 80 ILE A CA 1
ATOM 616 C C . ILE A 1 80 ? -13.145 -5.571 10.167 1.00 97.06 80 ILE A C 1
ATOM 618 O O . ILE A 1 80 ? -12.592 -6.380 9.424 1.00 97.06 80 ILE A O 1
ATOM 622 N N . ALA A 1 81 ? -14.463 -5.427 10.226 1.00 93.88 81 ALA A N 1
ATOM 623 C CA . ALA A 1 81 ? -15.430 -6.006 9.301 1.00 93.88 81 ALA A CA 1
ATOM 624 C C . ALA A 1 81 ? -16.280 -4.878 8.699 1.00 93.88 81 ALA A C 1
ATOM 626 O O . ALA A 1 81 ? -16.213 -3.733 9.148 1.00 93.88 81 ALA A O 1
ATOM 627 N N . GLY A 1 82 ? -17.089 -5.194 7.692 1.00 83.75 82 GLY A N 1
ATOM 628 C CA . GLY A 1 82 ? -18.032 -4.221 7.137 1.00 83.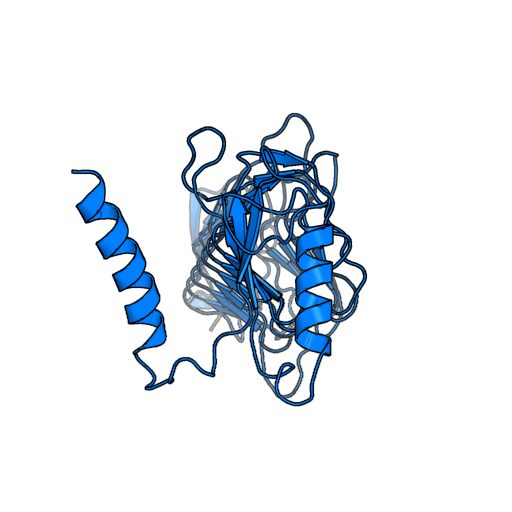75 82 GLY A CA 1
ATOM 629 C C . GLY A 1 82 ? -18.224 -4.291 5.632 1.00 83.75 82 GLY A C 1
ATOM 630 O O . GLY A 1 82 ? -18.649 -3.296 5.064 1.00 83.75 82 GLY A O 1
ATOM 631 N N . ASP A 1 83 ? -17.928 -5.426 4.983 1.00 88.06 83 ASP A N 1
ATOM 632 C CA . ASP A 1 83 ? -17.962 -5.532 3.518 1.00 88.06 83 ASP A CA 1
ATOM 633 C C . ASP A 1 83 ? -17.226 -4.328 2.898 1.00 88.06 83 ASP A C 1
ATOM 635 O O . ASP A 1 83 ? -16.027 -4.192 3.134 1.00 88.06 83 ASP A O 1
ATOM 639 N N . SER A 1 84 ? -17.931 -3.429 2.207 1.00 90.69 84 SER A N 1
ATOM 640 C CA . SER A 1 84 ? -17.446 -2.100 1.845 1.00 90.69 84 SER A CA 1
ATOM 641 C C . SER A 1 84 ? -18.197 -1.024 2.629 1.00 90.69 84 SER A C 1
ATOM 643 O O . SER A 1 84 ? -19.427 -0.996 2.601 1.00 90.69 84 SER A O 1
ATOM 645 N N . PHE A 1 85 ? -17.472 -0.109 3.270 1.00 92.75 85 PHE A N 1
ATOM 646 C CA . PHE A 1 85 ? -18.052 1.040 3.971 1.00 92.75 85 PHE A CA 1
ATOM 647 C C . PHE A 1 85 ? -17.254 2.316 3.696 1.00 92.75 85 PHE A C 1
ATOM 649 O O . PHE A 1 85 ? -16.047 2.269 3.465 1.00 92.75 85 PHE A O 1
ATOM 656 N N . GLU A 1 86 ? -17.934 3.462 3.700 1.00 94.31 86 GLU A N 1
ATOM 657 C CA . GLU A 1 86 ? -17.318 4.759 3.421 1.00 94.31 86 GLU A CA 1
ATOM 658 C C . GLU A 1 86 ? -16.746 5.395 4.689 1.00 94.31 86 GLU A C 1
ATOM 660 O O . GLU A 1 86 ? -17.472 5.666 5.646 1.00 94.31 86 GLU A O 1
ATOM 665 N N . GLU A 1 87 ? -15.439 5.652 4.686 1.00 95.44 87 GLU A N 1
ATOM 666 C CA . GLU A 1 87 ? -14.751 6.379 5.746 1.00 95.44 87 GLU A CA 1
ATOM 667 C C . GLU A 1 87 ? -13.436 6.985 5.232 1.00 95.44 87 GLU A C 1
ATOM 669 O O . GLU A 1 87 ? -12.596 6.310 4.639 1.00 95.44 87 GLU A O 1
ATOM 674 N N . ASN A 1 88 ? -13.196 8.266 5.524 1.00 95.38 88 ASN A N 1
ATOM 675 C CA . ASN A 1 88 ? -11.903 8.893 5.263 1.00 95.38 88 ASN A CA 1
ATOM 676 C C . ASN A 1 88 ? -10.995 8.787 6.491 1.00 95.38 88 ASN A C 1
ATOM 678 O O . ASN A 1 88 ? -11.243 9.420 7.517 1.00 95.38 88 ASN A O 1
ATOM 682 N N . LEU A 1 89 ? -9.887 8.053 6.367 1.00 94.75 89 LEU A N 1
ATOM 683 C CA . LEU A 1 89 ? -8.861 8.024 7.405 1.00 94.75 89 LEU A CA 1
ATOM 684 C C . LEU A 1 89 ? -8.118 9.369 7.446 1.00 94.75 89 LEU A C 1
ATOM 686 O O . LEU A 1 89 ? -7.267 9.659 6.604 1.00 94.75 89 LEU A O 1
ATOM 690 N N . VAL A 1 90 ? -8.446 10.189 8.446 1.00 93.12 90 VAL A N 1
ATOM 691 C CA . VAL A 1 90 ? -7.803 11.492 8.719 1.00 93.12 90 VAL A CA 1
ATOM 692 C C . VAL A 1 90 ? -6.670 11.399 9.746 1.00 93.12 90 VAL A C 1
ATOM 694 O O . VAL A 1 90 ? -5.874 12.326 9.902 1.00 93.12 90 VAL A O 1
ATOM 697 N N . ILE A 1 91 ? -6.549 10.255 10.422 1.00 91.69 91 ILE A N 1
ATOM 698 C CA . ILE A 1 91 ? -5.445 9.906 11.321 1.00 91.69 91 ILE A CA 1
ATOM 699 C C . ILE A 1 91 ? -5.017 8.458 11.073 1.00 91.69 91 ILE A C 1
ATOM 701 O O . ILE A 1 91 ? -5.802 7.640 10.598 1.00 91.69 91 ILE A O 1
ATOM 705 N N . LEU A 1 92 ? -3.771 8.131 11.422 1.00 92.19 92 LEU A N 1
ATOM 706 C CA . LEU A 1 92 ? -3.272 6.757 11.376 1.00 92.19 92 LEU A CA 1
ATOM 707 C C . LEU A 1 92 ? -3.370 6.060 12.747 1.00 92.19 92 LEU A C 1
ATOM 709 O O . LEU A 1 92 ? -3.191 6.708 13.785 1.00 92.19 92 LEU A O 1
ATOM 713 N N . PRO A 1 93 ? -3.546 4.726 12.769 1.00 91.69 93 PRO A N 1
ATOM 714 C CA . PRO A 1 93 ? -3.618 3.923 13.986 1.00 91.69 93 PRO A CA 1
ATOM 715 C C . PRO A 1 93 ? -2.212 3.694 14.570 1.00 91.69 93 PRO A C 1
ATOM 717 O O . PRO A 1 93 ? -1.608 2.630 14.421 1.00 91.69 93 PRO A O 1
ATOM 720 N N . GLN A 1 94 ? -1.648 4.727 15.206 1.00 90.00 94 GLN A N 1
ATOM 721 C CA . GLN A 1 94 ? -0.329 4.666 15.844 1.00 90.00 94 GLN A CA 1
ATOM 722 C C . GLN A 1 94 ? -0.178 3.433 16.737 1.00 90.00 94 GLN A C 1
ATOM 724 O O . GLN A 1 94 ? -1.074 3.103 17.514 1.00 90.00 94 GLN A O 1
ATOM 729 N N . LYS A 1 95 ? 0.970 2.750 16.608 1.00 89.19 95 LYS A N 1
ATOM 730 C CA . LYS A 1 95 ? 1.319 1.538 17.375 1.00 89.19 95 LYS A CA 1
ATOM 731 C C . LYS A 1 95 ? 0.224 0.466 17.371 1.00 89.19 95 LYS A C 1
ATOM 733 O O . LYS A 1 95 ? 0.108 -0.305 18.316 1.00 89.19 95 LYS A O 1
ATOM 738 N N . THR A 1 96 ? -0.567 0.403 16.311 1.00 92.31 96 THR A N 1
ATOM 739 C CA . THR A 1 96 ? -1.719 -0.489 16.231 1.00 92.31 96 THR A CA 1
ATOM 740 C C . THR A 1 96 ? -1.652 -1.291 14.936 1.00 92.31 96 THR A C 1
ATOM 742 O O . THR A 1 96 ? -1.162 -0.810 13.908 1.00 92.31 96 THR A O 1
ATOM 745 N N . ASP A 1 97 ? -2.072 -2.548 15.017 1.00 95.25 97 ASP A N 1
ATOM 746 C CA . ASP A 1 97 ? -2.295 -3.424 13.871 1.00 95.25 97 ASP A CA 1
ATOM 747 C C . ASP A 1 97 ? -3.796 -3.433 13.554 1.00 95.25 97 ASP A C 1
ATOM 749 O O . ASP A 1 97 ? -4.608 -3.775 14.409 1.00 95.25 97 ASP A O 1
ATOM 753 N N . VAL A 1 98 ? -4.171 -3.037 12.343 1.00 96.69 98 VAL A N 1
ATOM 754 C CA . VAL A 1 98 ? -5.541 -3.094 11.825 1.00 96.69 98 VAL A CA 1
ATOM 755 C C . VAL A 1 98 ? -5.637 -4.295 10.897 1.00 96.69 98 VAL A C 1
ATOM 757 O O . VAL A 1 98 ? -4.856 -4.404 9.953 1.00 96.69 98 VAL A O 1
ATOM 760 N N . ILE A 1 99 ? -6.557 -5.212 11.180 1.00 96.56 99 ILE A N 1
ATOM 761 C CA . ILE A 1 99 ? -6.667 -6.497 10.489 1.00 96.56 99 ILE A CA 1
ATOM 762 C C . ILE A 1 99 ? -8.085 -6.644 9.950 1.00 96.56 99 ILE A C 1
ATOM 764 O O . ILE A 1 99 ? -9.034 -6.753 10.728 1.00 96.56 99 ILE A O 1
ATOM 768 N N . GLY A 1 100 ? -8.237 -6.672 8.627 1.00 94.94 100 GLY A N 1
ATOM 769 C CA . GLY A 1 100 ? -9.533 -6.935 8.017 1.00 94.94 100 GLY A CA 1
ATOM 770 C C . GLY A 1 100 ? -9.923 -8.402 8.133 1.00 94.94 100 GLY A C 1
ATOM 771 O O . GLY A 1 100 ? -9.115 -9.310 7.914 1.00 94.94 100 GLY A O 1
ATOM 772 N N . VAL A 1 101 ? -11.184 -8.636 8.486 1.00 92.50 101 VAL A N 1
ATOM 773 C CA . VAL A 1 101 ? -11.782 -9.962 8.635 1.00 92.50 101 VAL A CA 1
ATOM 774 C C . VAL A 1 101 ? -12.991 -10.122 7.721 1.00 92.50 101 VAL A C 1
ATOM 776 O O . VAL A 1 101 ? -13.631 -9.153 7.322 1.00 92.50 101 VAL A O 1
ATOM 779 N N . GLY A 1 102 ? -13.311 -11.373 7.399 1.00 88.81 102 GLY A N 1
ATOM 780 C CA . GLY A 1 102 ? -14.414 -11.689 6.501 1.00 88.81 102 GLY A CA 1
ATOM 781 C C . GLY A 1 102 ? -14.064 -11.432 5.036 1.00 88.81 102 GLY A C 1
ATOM 782 O O . GLY A 1 102 ? -12.968 -11.761 4.573 1.00 88.81 102 GLY A O 1
ATOM 783 N N . SER A 1 103 ? -15.033 -10.897 4.309 1.00 86.44 103 SER A N 1
ATOM 784 C CA . SER A 1 103 ? -14.992 -10.670 2.867 1.00 86.44 103 SER A CA 1
ATOM 785 C C . SER A 1 103 ? -15.780 -9.419 2.528 1.00 86.44 103 SER A C 1
ATOM 787 O O . SER A 1 103 ? -16.717 -9.078 3.254 1.00 86.44 103 SER A O 1
ATOM 789 N N . TYR A 1 104 ? -15.488 -8.840 1.374 1.00 83.88 104 TYR A N 1
ATOM 790 C CA . TYR A 1 104 ? -16.274 -7.756 0.814 1.00 83.88 104 TYR A CA 1
ATOM 791 C C . TYR A 1 104 ? -16.716 -8.134 -0.607 1.00 83.88 104 TYR A C 1
ATOM 793 O O . TYR A 1 104 ? -15.928 -8.697 -1.361 1.00 83.88 104 TYR A O 1
ATOM 801 N N . ASN A 1 105 ? -17.990 -7.944 -0.963 1.00 75.38 105 ASN A N 1
ATOM 802 C CA . ASN A 1 105 ? -18.573 -8.351 -2.252 1.00 75.38 105 ASN A CA 1
ATOM 803 C C . ASN A 1 105 ? -18.224 -9.794 -2.691 1.00 75.38 105 ASN A C 1
ATOM 805 O O . ASN A 1 105 ? -18.017 -10.081 -3.870 1.00 75.38 105 ASN A O 1
ATOM 809 N N . GLY A 1 106 ? -18.118 -10.718 -1.728 1.00 68.88 106 GLY A N 1
ATOM 810 C CA . GLY A 1 106 ? -17.723 -12.113 -1.964 1.00 68.88 106 GLY A CA 1
ATOM 811 C C . GLY A 1 106 ? -16.237 -12.327 -2.288 1.00 68.88 106 GLY A C 1
ATOM 812 O O . GLY A 1 106 ? -15.816 -13.469 -2.475 1.00 68.88 106 GLY A O 1
ATOM 813 N N . GLN A 1 107 ? -15.433 -11.266 -2.325 1.00 73.12 107 GLN A N 1
ATOM 814 C CA . GLN A 1 107 ? -13.992 -11.321 -2.528 1.00 73.12 107 GLN A CA 1
ATOM 815 C C . GLN A 1 107 ? -13.294 -11.611 -1.187 1.00 73.12 107 GLN A C 1
ATOM 817 O O . GLN A 1 107 ? -13.617 -10.993 -0.164 1.00 73.12 107 GLN A O 1
ATOM 822 N N . PRO A 1 108 ? -12.350 -12.569 -1.146 1.00 65.56 108 PRO A N 1
ATOM 823 C CA . PRO A 1 108 ? -11.508 -12.759 0.026 1.00 65.56 108 PRO A CA 1
ATOM 824 C C . PRO A 1 108 ? -10.605 -11.530 0.175 1.00 65.56 108 PRO A C 1
ATOM 826 O O . PRO A 1 108 ? -10.040 -11.065 -0.808 1.00 65.56 108 PRO A O 1
ATOM 829 N N . GLY A 1 109 ? -10.466 -10.995 1.387 1.00 67.81 109 GLY A N 1
ATOM 830 C CA . GLY A 1 109 ? -9.666 -9.777 1.571 1.00 67.81 109 GLY A CA 1
ATOM 831 C C . GLY A 1 109 ? -10.020 -8.915 2.775 1.00 67.81 109 GLY A C 1
ATOM 832 O O . GLY A 1 109 ? -9.469 -7.831 2.907 1.00 67.81 109 GLY A O 1
ATOM 833 N N . GLY A 1 110 ? -10.921 -9.374 3.652 1.00 85.94 110 GLY A N 1
ATOM 834 C CA . GLY A 1 110 ? -11.346 -8.599 4.814 1.00 85.94 110 GLY A CA 1
ATOM 835 C C . GLY A 1 110 ? -12.358 -7.511 4.459 1.00 85.94 110 GLY A C 1
ATOM 836 O O . GLY A 1 110 ? -13.163 -7.687 3.545 1.00 85.94 110 GLY A O 1
ATOM 837 N N . ALA A 1 111 ? -12.327 -6.412 5.212 1.00 92.25 111 ALA A N 1
ATOM 838 C CA . ALA A 1 111 ? -13.151 -5.236 4.955 1.00 92.25 111 ALA A CA 1
ATOM 839 C C . ALA A 1 111 ? -12.506 -4.320 3.904 1.00 92.25 111 ALA A C 1
ATOM 841 O O . ALA A 1 111 ? -11.280 -4.260 3.790 1.00 92.25 111 ALA A O 1
ATOM 842 N N . ASN A 1 112 ? -13.338 -3.572 3.188 1.00 93.44 112 ASN A N 1
ATOM 843 C CA . ASN A 1 112 ? -12.956 -2.583 2.193 1.00 93.44 112 ASN A CA 1
ATOM 844 C C . ASN A 1 112 ? -13.383 -1.185 2.656 1.00 93.44 112 ASN A C 1
ATOM 846 O O . ASN A 1 112 ? -14.547 -0.949 2.980 1.00 93.44 112 ASN A O 1
ATOM 850 N N . ILE A 1 113 ? -12.428 -0.264 2.697 1.00 94.44 113 ILE A N 1
ATOM 851 C CA . ILE A 1 113 ? -12.643 1.113 3.131 1.00 94.44 113 ILE A CA 1
ATOM 852 C C . ILE A 1 113 ? -12.727 1.981 1.880 1.00 94.44 113 ILE A C 1
ATOM 854 O O . ILE A 1 113 ? -11.768 2.086 1.112 1.00 94.44 113 ILE A O 1
ATOM 858 N N . LEU A 1 114 ? -13.883 2.604 1.683 1.00 93.81 114 LEU A N 1
ATOM 859 C CA . LEU A 1 114 ? -14.119 3.537 0.594 1.00 93.81 114 LEU A CA 1
ATOM 860 C C . LEU A 1 114 ? -13.753 4.947 1.074 1.00 93.81 114 LEU A C 1
ATOM 862 O O . LEU A 1 114 ? -14.382 5.482 1.985 1.00 93.81 114 LEU A O 1
ATOM 866 N N . GLY A 1 115 ? -12.733 5.558 0.480 1.00 93.62 115 GLY A N 1
ATOM 867 C CA . GLY A 1 115 ? -12.287 6.891 0.865 1.00 93.62 115 GLY A CA 1
ATOM 868 C C . GLY A 1 115 ? -11.072 7.397 0.090 1.00 93.62 115 GLY A C 1
ATOM 869 O O . GLY A 1 115 ? -10.350 6.652 -0.568 1.00 93.62 115 GLY A O 1
ATOM 870 N N . ASN A 1 116 ? -10.830 8.702 0.190 1.00 94.69 116 ASN A N 1
ATOM 871 C CA . ASN A 1 116 ? -9.585 9.345 -0.218 1.00 94.69 116 ASN A CA 1
ATOM 872 C C . ASN A 1 116 ? -8.848 9.745 1.063 1.00 94.69 116 ASN A C 1
ATOM 874 O O . ASN A 1 116 ? -9.104 10.786 1.668 1.00 94.69 116 ASN A O 1
ATOM 878 N N . HIS A 1 117 ? -7.977 8.860 1.532 1.00 95.62 117 HIS A N 1
ATOM 879 C CA . HIS A 1 117 ? -7.370 8.937 2.852 1.00 95.62 117 HIS A CA 1
ATOM 880 C C . HIS A 1 117 ? -6.202 9.925 2.872 1.00 95.62 117 HIS A C 1
ATOM 882 O O . HIS A 1 117 ? -5.241 9.792 2.111 1.00 95.62 117 HIS A O 1
ATOM 888 N N . VAL A 1 118 ? -6.266 10.901 3.780 1.00 94.56 118 VAL A N 1
ATOM 889 C CA . VAL A 1 118 ? -5.239 11.939 3.956 1.00 94.56 118 VAL A CA 1
ATOM 890 C C . VAL A 1 118 ? -4.924 12.080 5.447 1.00 94.56 118 VAL A C 1
ATOM 892 O O . VAL A 1 118 ? -5.287 13.077 6.076 1.00 94.56 118 VAL A O 1
ATOM 895 N N . PRO A 1 119 ? -4.294 11.069 6.068 1.00 91.31 119 PRO A N 1
ATOM 896 C CA . PRO A 1 119 ? -3.910 11.176 7.460 1.00 91.31 119 PRO A CA 1
ATOM 897 C C . PRO A 1 119 ? -2.866 12.279 7.671 1.00 91.31 119 PRO A C 1
ATOM 899 O O . PRO A 1 119 ? -1.783 12.249 7.090 1.00 91.31 119 PRO A O 1
ATOM 902 N N . VAL A 1 120 ? -3.177 13.240 8.544 1.00 81.00 120 VAL A N 1
ATOM 903 C CA . VAL A 1 120 ? -2.366 14.464 8.724 1.00 81.00 120 VAL A CA 1
ATOM 904 C C . VAL A 1 120 ? -1.245 14.342 9.764 1.00 81.00 120 VAL A C 1
ATOM 906 O O . VAL A 1 120 ? -0.380 15.210 9.848 1.00 81.00 120 VAL A O 1
ATOM 909 N N . ASN A 1 121 ? -1.230 13.269 10.558 1.00 67.50 121 ASN A N 1
ATOM 910 C CA . ASN A 1 121 ? -0.272 13.093 11.652 1.00 67.50 121 ASN A CA 1
ATOM 911 C C . ASN A 1 121 ? 0.879 12.155 11.265 1.00 67.50 121 ASN A C 1
ATOM 913 O O . ASN A 1 121 ? 0.665 11.151 10.582 1.00 67.50 121 ASN A O 1
ATOM 917 N N . ALA A 1 122 ? 2.080 12.419 11.801 1.00 68.62 122 ALA A N 1
ATOM 918 C CA . ALA A 1 122 ? 3.245 11.534 11.724 1.00 68.62 122 ALA A CA 1
ATOM 919 C C . ALA A 1 122 ? 2.963 10.204 12.451 1.00 68.62 122 ALA A C 1
ATOM 921 O O . ALA A 1 122 ? 3.329 9.994 13.608 1.00 68.62 122 ALA A O 1
ATOM 922 N N . GLY A 1 123 ? 2.235 9.306 11.792 1.00 71.50 123 GLY A N 1
ATOM 923 C CA . GLY A 1 123 ? 1.881 8.007 12.337 1.00 71.50 123 GLY A CA 1
ATOM 924 C C . GLY A 1 123 ? 3.120 7.131 12.467 1.00 71.50 123 GLY A C 1
ATOM 925 O O . GLY A 1 123 ? 3.795 6.861 11.472 1.00 71.50 123 GLY A O 1
ATOM 926 N N . MET A 1 124 ? 3.416 6.669 13.684 1.00 81.50 124 MET A N 1
ATOM 927 C CA . MET A 1 124 ? 4.519 5.744 13.937 1.00 81.50 124 MET A CA 1
ATOM 928 C C . MET A 1 124 ? 4.015 4.320 14.153 1.00 81.50 124 MET A C 1
ATOM 930 O O . MET A 1 124 ? 3.203 4.056 15.042 1.00 81.50 124 MET A O 1
ATOM 934 N N . GLY A 1 125 ? 4.547 3.382 13.368 1.00 86.31 125 GLY A N 1
ATOM 935 C CA . GLY A 1 125 ? 4.246 1.961 13.508 1.00 86.31 125 GLY A CA 1
ATOM 936 C C . GLY A 1 125 ? 2.764 1.653 13.305 1.00 86.31 125 GLY A C 1
ATOM 937 O O . GLY A 1 125 ? 2.167 0.978 14.137 1.00 86.31 125 GLY A O 1
ATOM 938 N N . CYS A 1 126 ? 2.177 2.139 12.222 1.00 92.31 126 CYS A N 1
ATOM 939 C CA . CYS A 1 126 ? 0.788 1.850 11.864 1.00 92.31 126 CYS A CA 1
ATOM 940 C C . CYS A 1 126 ? 0.802 0.690 10.873 1.00 92.31 126 CYS A C 1
ATOM 942 O O . CYS A 1 126 ? 1.602 0.735 9.939 1.00 92.31 126 CYS A O 1
ATOM 944 N N . ARG A 1 127 ? -0.003 -0.357 11.059 1.00 95.31 127 ARG A N 1
ATOM 945 C CA . ARG A 1 127 ? -0.006 -1.480 10.112 1.00 95.31 127 ARG A CA 1
ATOM 946 C C . ARG A 1 127 ? -1.414 -1.885 9.738 1.00 95.31 127 ARG A C 1
ATOM 948 O O . ARG A 1 127 ? -2.255 -2.013 10.617 1.00 95.31 127 ARG A O 1
ATOM 955 N N . PHE A 1 128 ? -1.620 -2.126 8.455 1.00 96.25 128 PHE A N 1
ATOM 956 C CA . PHE A 1 128 ? -2.845 -2.662 7.891 1.00 96.25 128 PHE A CA 1
ATOM 957 C C . PHE A 1 128 ? -2.545 -4.034 7.298 1.00 96.25 128 PHE A C 1
ATOM 959 O O . PHE A 1 128 ? -1.541 -4.213 6.601 1.00 96.25 128 PHE A O 1
ATOM 966 N N . TYR A 1 129 ? -3.403 -4.995 7.610 1.00 96.25 129 TYR A N 1
ATOM 967 C CA . TYR A 1 129 ? -3.318 -6.372 7.154 1.00 96.25 129 TYR A CA 1
ATOM 968 C C . TYR A 1 129 ? -4.649 -6.773 6.552 1.00 96.25 129 TYR A C 1
ATOM 970 O O . TYR A 1 129 ? -5.660 -6.684 7.249 1.00 96.25 129 TYR A O 1
ATOM 978 N N . ASN A 1 130 ? -4.638 -7.289 5.322 1.00 94.81 130 ASN A N 1
ATOM 979 C CA . ASN A 1 130 ? -5.846 -7.850 4.718 1.00 94.81 130 ASN A CA 1
ATOM 980 C C . ASN A 1 130 ? -7.004 -6.834 4.706 1.00 94.81 130 ASN A C 1
ATOM 982 O O . ASN A 1 130 ? -8.057 -7.091 5.281 1.00 94.81 130 ASN A O 1
ATOM 986 N N . VAL A 1 131 ? -6.747 -5.643 4.154 1.00 94.88 131 VAL A N 1
ATOM 987 C CA . VAL A 1 131 ? -7.714 -4.539 4.045 1.00 94.88 131 VAL A CA 1
ATOM 988 C C . VAL A 1 131 ? -7.771 -4.065 2.595 1.00 94.88 131 VAL A C 1
ATOM 990 O O . VAL A 1 131 ? -6.727 -3.903 1.958 1.00 94.88 131 VAL A O 1
ATOM 993 N N . GLY A 1 132 ? -8.982 -3.839 2.092 1.00 94.50 132 GLY A N 1
ATOM 994 C CA . GLY A 1 132 ? -9.234 -3.172 0.819 1.00 94.50 132 GLY A CA 1
ATOM 995 C C . GLY A 1 132 ? -9.313 -1.653 0.978 1.00 94.50 132 GLY A C 1
ATOM 996 O O . GLY A 1 132 ? -9.827 -1.153 1.980 1.00 94.50 132 GLY A O 1
ATOM 997 N N . PHE A 1 133 ? -8.817 -0.927 -0.016 1.00 94.44 133 PHE A N 1
ATOM 998 C CA . PHE A 1 133 ? -8.921 0.519 -0.129 1.00 94.44 133 PHE A CA 1
ATOM 999 C C . PHE A 1 133 ? -9.377 0.896 -1.540 1.00 94.44 133 PHE A C 1
ATOM 1001 O O . PHE A 1 133 ? -8.760 0.503 -2.535 1.00 94.44 133 PHE A O 1
ATOM 1008 N N . GLU A 1 134 ? -10.426 1.704 -1.636 1.00 92.62 134 GLU A N 1
ATOM 1009 C CA . GLU A 1 134 ? -10.979 2.169 -2.908 1.00 92.62 134 GLU A CA 1
ATOM 1010 C C . GLU A 1 134 ? -11.404 3.636 -2.791 1.00 92.62 134 GLU A C 1
ATOM 1012 O O . GLU A 1 134 ? -11.886 4.079 -1.753 1.00 92.62 134 GLU A O 1
ATOM 1017 N N . SER A 1 135 ? -11.204 4.424 -3.845 1.00 90.44 135 SER A N 1
ATOM 1018 C CA . SER A 1 135 ? -11.543 5.848 -3.819 1.00 90.44 135 SER A CA 1
ATOM 1019 C C . SER A 1 135 ? -13.042 6.089 -3.997 1.00 90.44 135 SER A C 1
ATOM 1021 O O . SER A 1 135 ? -13.646 5.533 -4.912 1.00 90.44 135 SER A O 1
ATOM 1023 N N . VAL A 1 136 ? -13.613 7.021 -3.229 1.00 88.50 136 VAL A N 1
ATOM 1024 C CA . VAL A 1 136 ? -14.986 7.531 -3.446 1.00 88.50 136 VAL A CA 1
ATOM 1025 C C . VAL A 1 136 ? -15.046 8.738 -4.381 1.00 88.50 136 VAL A C 1
ATOM 1027 O O . VAL A 1 136 ? -16.121 9.120 -4.829 1.00 88.50 136 VAL A O 1
ATOM 1030 N N . THR A 1 137 ? -13.901 9.352 -4.691 1.00 88.19 137 THR A N 1
ATOM 1031 C CA . THR A 1 137 ? -13.783 10.454 -5.656 1.00 88.19 137 THR A CA 1
ATOM 1032 C C . THR A 1 137 ? -12.550 10.293 -6.540 1.00 88.19 137 THR A C 1
ATOM 1034 O O . THR A 1 137 ? -11.624 9.552 -6.202 1.00 88.19 137 THR A O 1
ATOM 1037 N N . ALA A 1 138 ? -12.514 11.004 -7.673 1.00 89.50 138 ALA A N 1
ATOM 1038 C CA . ALA A 1 138 ? -11.312 11.085 -8.496 1.00 89.50 138 ALA A CA 1
ATOM 1039 C C . ALA A 1 138 ? -10.163 11.699 -7.680 1.00 89.50 138 ALA A C 1
ATOM 1041 O O . ALA A 1 138 ? -10.213 12.868 -7.295 1.00 89.50 138 ALA A O 1
ATOM 1042 N N . GLY A 1 139 ? -9.135 10.903 -7.399 1.00 92.38 139 GLY A N 1
ATOM 1043 C CA . GLY A 1 139 ? -8.038 11.321 -6.537 1.00 92.38 139 GLY A CA 1
ATOM 1044 C C . GLY A 1 139 ? -7.187 10.162 -6.039 1.00 92.38 139 GLY A C 1
ATOM 1045 O O . GLY A 1 139 ? -7.268 9.040 -6.537 1.00 92.38 139 GLY A O 1
ATOM 1046 N N . ILE A 1 140 ? -6.352 10.455 -5.048 1.00 94.94 140 ILE A N 1
ATOM 1047 C CA . ILE A 1 140 ? -5.407 9.501 -4.464 1.00 94.94 140 ILE A CA 1
ATOM 1048 C C . ILE A 1 140 ? -6.128 8.696 -3.382 1.00 94.94 140 ILE A C 1
ATOM 1050 O O . ILE A 1 140 ? -6.825 9.284 -2.553 1.00 94.94 140 ILE A O 1
ATOM 1054 N N . ILE A 1 141 ? -5.952 7.373 -3.369 1.00 96.31 141 ILE A N 1
ATOM 1055 C CA . ILE A 1 141 ? -6.552 6.509 -2.340 1.00 96.31 141 ILE A CA 1
ATOM 1056 C C . ILE A 1 141 ? -5.880 6.749 -0.982 1.00 96.31 141 ILE A C 1
ATOM 1058 O O . ILE A 1 141 ? -6.563 6.987 0.007 1.00 96.31 141 ILE A O 1
ATOM 1062 N N . MET A 1 142 ? -4.545 6.735 -0.925 1.00 96.50 142 MET A N 1
ATOM 1063 C CA . MET A 1 142 ? -3.773 6.937 0.303 1.00 96.50 142 MET A CA 1
ATOM 1064 C C . MET A 1 142 ? -2.680 7.996 0.120 1.00 96.50 142 MET A C 1
ATOM 1066 O O . MET A 1 142 ? -1.668 7.765 -0.542 1.00 96.50 142 MET A O 1
ATOM 1070 N N . THR A 1 143 ? -2.856 9.155 0.754 1.00 95.56 143 THR A N 1
ATOM 1071 C CA . THR A 1 143 ? -1.864 10.238 0.789 1.00 95.56 143 THR A CA 1
ATOM 1072 C C . THR A 1 143 ? -1.154 10.260 2.137 1.00 95.56 143 THR A C 1
ATOM 1074 O O . THR A 1 143 ? -1.720 10.660 3.150 1.00 95.56 143 THR A O 1
ATOM 1077 N N . LEU A 1 144 ? 0.116 9.858 2.150 1.00 93.69 144 LEU A N 1
ATOM 1078 C CA . LEU A 1 144 ? 0.975 9.864 3.329 1.00 93.69 144 LEU A CA 1
ATOM 1079 C C . LEU A 1 144 ? 1.940 11.051 3.260 1.00 93.69 144 LEU A C 1
ATOM 1081 O O . LEU A 1 144 ? 2.933 11.045 2.525 1.00 93.69 144 LEU A O 1
ATOM 1085 N N . THR A 1 145 ? 1.641 12.080 4.048 1.00 83.62 145 THR A N 1
ATOM 1086 C CA . THR A 1 145 ? 2.455 13.294 4.187 1.00 83.62 145 THR A CA 1
ATOM 1087 C C . THR A 1 145 ? 2.948 13.443 5.624 1.00 83.62 145 THR A C 1
ATOM 1089 O O . THR A 1 145 ? 2.259 13.049 6.558 1.00 83.62 145 THR A O 1
ATOM 1092 N N . GLY A 1 146 ? 4.118 14.057 5.824 1.00 70.44 146 GLY A N 1
ATOM 1093 C CA . GLY A 1 146 ? 4.539 14.492 7.164 1.00 70.44 146 GLY A CA 1
ATOM 1094 C C . GLY A 1 146 ? 5.336 13.468 7.975 1.00 70.44 146 GLY A C 1
ATOM 1095 O O . GLY A 1 146 ? 5.076 13.282 9.159 1.00 70.44 146 GLY A O 1
ATOM 1096 N N . ALA A 1 147 ? 6.347 12.840 7.367 1.00 70.50 147 ALA A N 1
ATOM 1097 C CA . ALA A 1 147 ? 7.309 11.990 8.076 1.00 70.50 147 ALA A CA 1
ATOM 1098 C C . ALA A 1 147 ? 6.686 10.786 8.811 1.00 70.50 147 ALA A C 1
ATOM 1100 O O . ALA A 1 147 ? 7.088 10.441 9.926 1.00 70.50 147 ALA A O 1
ATOM 1101 N N . CYS A 1 148 ? 5.708 10.120 8.188 1.00 84.00 148 CYS A N 1
ATOM 1102 C CA . CYS A 1 148 ? 5.157 8.875 8.714 1.00 84.00 148 CYS A CA 1
ATOM 1103 C C . CYS A 1 148 ? 6.269 7.816 8.814 1.00 84.00 148 CYS A C 1
ATOM 1105 O O . CYS A 1 148 ? 6.970 7.549 7.837 1.00 84.00 148 CYS A O 1
ATOM 1107 N N . TRP A 1 149 ? 6.436 7.197 9.985 1.00 87.62 149 TRP A N 1
ATOM 1108 C CA . TRP A 1 149 ? 7.527 6.249 10.217 1.00 87.62 149 TRP A CA 1
ATOM 1109 C C . TRP A 1 149 ? 6.995 4.840 10.424 1.00 87.62 149 TRP A C 1
ATOM 1111 O O . TRP A 1 149 ? 6.288 4.551 11.391 1.00 87.62 149 TRP A O 1
ATOM 1121 N N . GLY A 1 150 ? 7.386 3.913 9.554 1.00 89.38 150 GLY A N 1
ATOM 1122 C CA . GLY A 1 150 ? 7.009 2.512 9.715 1.00 89.38 150 GLY A CA 1
ATOM 1123 C C . GLY A 1 150 ? 5.517 2.248 9.528 1.00 89.38 150 GLY A C 1
ATOM 1124 O O . GLY A 1 150 ? 4.991 1.360 10.199 1.00 89.38 150 GLY A O 1
ATOM 1125 N N . VAL A 1 151 ? 4.848 3.014 8.659 1.00 94.31 151 VAL A N 1
ATOM 1126 C CA . VAL A 1 151 ? 3.517 2.665 8.137 1.00 94.31 151 VAL A CA 1
ATOM 1127 C C . VAL A 1 151 ? 3.649 1.434 7.251 1.00 94.31 151 VAL A C 1
ATOM 1129 O O . VAL A 1 151 ? 4.584 1.352 6.455 1.00 94.31 151 VAL A O 1
ATOM 1132 N N . GLN A 1 152 ? 2.766 0.454 7.414 1.00 96.69 152 GLN A N 1
ATOM 1133 C CA . GLN A 1 152 ? 2.856 -0.801 6.681 1.00 96.69 152 GLN A CA 1
ATOM 1134 C C . GLN A 1 152 ? 1.506 -1.249 6.136 1.00 96.69 152 GLN A C 1
ATOM 1136 O O . GLN A 1 152 ? 0.506 -1.189 6.845 1.00 96.69 152 GLN A O 1
ATOM 1141 N N . PHE A 1 153 ? 1.521 -1.764 4.916 1.00 97.56 153 PHE A N 1
ATOM 1142 C CA . PHE A 1 153 ? 0.408 -2.428 4.257 1.00 97.56 153 PHE A CA 1
ATOM 1143 C C . PHE A 1 153 ? 0.876 -3.829 3.878 1.00 97.56 153 PHE A C 1
ATOM 1145 O O . PHE A 1 153 ? 1.910 -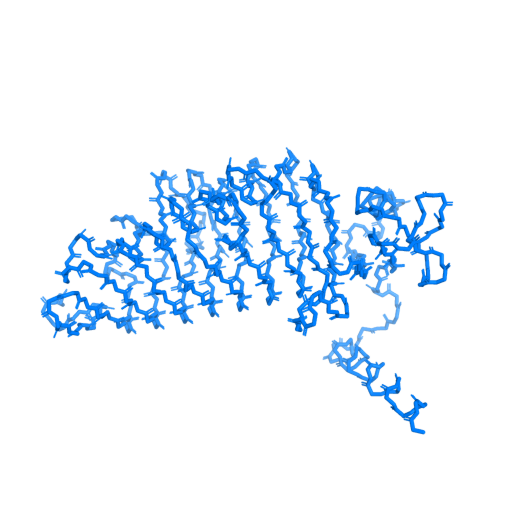3.982 3.224 1.00 97.56 153 PHE A O 1
ATOM 1152 N N . HIS A 1 154 ? 0.157 -4.842 4.347 1.00 97.25 154 HIS A N 1
ATOM 1153 C CA . HIS A 1 154 ? 0.477 -6.249 4.124 1.00 97.25 154 HIS A CA 1
ATOM 1154 C C . HIS A 1 154 ? -0.751 -6.961 3.587 1.00 97.25 154 HIS A C 1
ATOM 1156 O O . HIS A 1 154 ? -1.803 -6.917 4.231 1.00 97.25 154 HIS A O 1
ATOM 1162 N N . ASN A 1 155 ? -0.625 -7.632 2.442 1.00 95.81 155 ASN A N 1
ATOM 1163 C CA . ASN A 1 155 ? -1.749 -8.343 1.829 1.00 95.81 155 ASN A CA 1
ATOM 1164 C C . ASN A 1 155 ? -2.995 -7.446 1.691 1.00 95.81 155 ASN A C 1
ATOM 1166 O O . ASN A 1 155 ? -4.107 -7.868 1.985 1.00 95.81 155 ASN A O 1
ATOM 1170 N N . CYS A 1 156 ? -2.791 -6.165 1.382 1.00 95.88 156 CYS A N 1
ATOM 1171 C CA . CYS A 1 15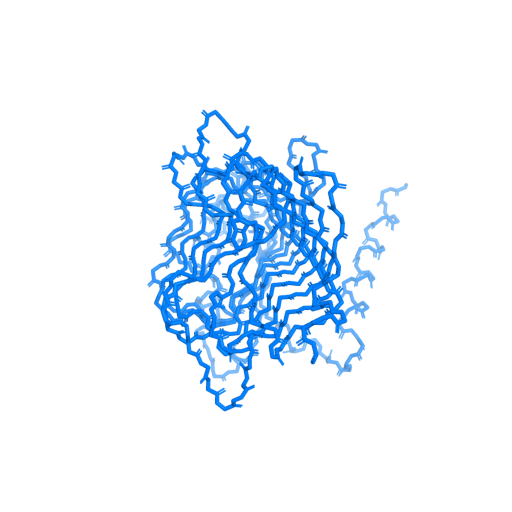6 ? -3.869 -5.200 1.187 1.00 95.88 156 CYS A CA 1
ATOM 1172 C C . CYS A 1 156 ? -4.192 -5.083 -0.300 1.00 95.88 156 CYS A C 1
ATOM 1174 O O . CYS A 1 156 ? -3.362 -5.400 -1.153 1.00 95.88 156 CYS A O 1
ATOM 1176 N N . GLU A 1 157 ? -5.378 -4.582 -0.607 1.00 94.19 157 GLU A N 1
ATOM 1177 C CA . GLU A 1 157 ? -5.800 -4.351 -1.981 1.00 94.19 157 GLU A CA 1
ATOM 1178 C C . GLU A 1 157 ? -6.138 -2.878 -2.197 1.00 94.19 157 GLU A C 1
ATOM 1180 O O . GLU A 1 157 ? -6.841 -2.277 -1.395 1.00 94.19 157 GLU A O 1
ATOM 1185 N N . PHE A 1 158 ? -5.630 -2.292 -3.277 1.00 94.69 158 PHE A N 1
ATOM 1186 C CA . PHE A 1 158 ? -5.905 -0.919 -3.687 1.00 94.69 158 PHE A CA 1
ATOM 1187 C C . PHE A 1 158 ? -6.585 -0.935 -5.050 1.00 94.69 158 PHE A C 1
ATOM 1189 O O . PHE A 1 158 ? -6.045 -1.486 -6.013 1.00 94.69 158 PHE A O 1
ATOM 1196 N N . ARG A 1 159 ? -7.765 -0.322 -5.142 1.00 90.62 159 ARG A N 1
ATOM 1197 C CA . ARG A 1 159 ? -8.656 -0.473 -6.294 1.00 90.62 159 ARG A CA 1
ATOM 1198 C C . ARG A 1 159 ? -8.999 0.846 -6.969 1.00 90.62 159 ARG A C 1
ATOM 1200 O O . ARG A 1 159 ? -9.530 1.763 -6.353 1.00 90.62 159 ARG A O 1
ATOM 1207 N N . ALA A 1 160 ? -8.771 0.873 -8.276 1.00 88.88 160 ALA A N 1
ATOM 1208 C CA . ALA A 1 160 ? -9.200 1.899 -9.221 1.00 88.88 160 ALA A CA 1
ATOM 1209 C C . ALA A 1 160 ? -10.209 1.314 -10.229 1.00 88.88 160 ALA A C 1
ATOM 1211 O O . ALA A 1 160 ? -10.042 1.454 -11.441 1.00 88.88 160 ALA A O 1
ATOM 1212 N N . ILE A 1 161 ? -11.209 0.575 -9.732 1.00 75.19 161 ILE A N 1
ATOM 1213 C CA . ILE A 1 161 ? -12.208 -0.132 -10.559 1.00 75.19 161 ILE A CA 1
ATOM 1214 C C . ILE A 1 161 ? -13.649 0.370 -10.371 1.00 75.19 161 ILE A C 1
ATOM 1216 O O . ILE A 1 161 ? -14.562 -0.154 -11.007 1.00 75.19 161 ILE A O 1
ATOM 1220 N N . GLY A 1 162 ? -13.857 1.385 -9.528 1.00 66.50 162 GLY A N 1
ATOM 1221 C CA . GLY A 1 162 ? -15.143 2.064 -9.375 1.00 66.50 162 GLY A CA 1
ATOM 1222 C C . GLY A 1 162 ? -15.501 2.954 -10.575 1.00 66.50 162 GLY A C 1
ATOM 1223 O O . GLY A 1 162 ? -14.732 3.112 -11.522 1.00 66.50 162 GLY A O 1
ATOM 1224 N N . THR A 1 163 ? -16.674 3.589 -10.532 1.00 57.97 163 THR A N 1
ATOM 1225 C CA . THR A 1 163 ? -17.139 4.550 -11.558 1.00 57.97 163 THR A CA 1
ATOM 1226 C C . THR A 1 163 ? -16.277 5.812 -11.661 1.00 57.97 163 THR A C 1
ATOM 1228 O O . THR A 1 163 ? -16.402 6.565 -12.626 1.00 57.97 163 THR A O 1
ATOM 1231 N N . LEU A 1 164 ? -15.412 6.053 -10.674 1.00 69.44 164 LEU A N 1
ATOM 1232 C CA . LEU A 1 164 ? -14.556 7.225 -10.557 1.00 69.44 164 LEU A CA 1
ATOM 1233 C C . LEU A 1 164 ? -13.095 6.788 -10.618 1.00 69.44 164 LEU A C 1
ATOM 1235 O O . LEU A 1 164 ? -12.676 5.845 -9.950 1.00 69.44 164 LEU A O 1
ATOM 1239 N N . THR A 1 165 ? -12.316 7.469 -11.452 1.00 78.19 165 THR A N 1
ATOM 1240 C CA . THR A 1 165 ? -10.946 7.060 -11.747 1.00 78.19 165 THR A CA 1
ATOM 1241 C C . THR A 1 165 ? -9.994 7.555 -10.663 1.00 78.19 165 THR A C 1
ATOM 1243 O O . THR A 1 165 ? -9.700 8.750 -10.589 1.00 78.19 165 THR A O 1
ATOM 1246 N N . ALA A 1 166 ? -9.499 6.647 -9.818 1.00 90.81 166 ALA A N 1
ATOM 1247 C CA . ALA A 1 166 ? -8.413 6.969 -8.899 1.00 90.81 166 ALA A CA 1
ATOM 1248 C C . ALA A 1 166 ? -7.179 7.428 -9.692 1.00 90.81 166 ALA A C 1
ATOM 1250 O O . ALA A 1 166 ? -6.842 6.875 -10.745 1.00 90.81 166 ALA A O 1
ATOM 1251 N N . THR A 1 167 ? -6.489 8.446 -9.191 1.00 93.56 167 THR A N 1
ATOM 1252 C CA . THR A 1 167 ? -5.255 8.928 -9.814 1.00 93.56 167 THR A CA 1
ATOM 1253 C C . THR A 1 167 ? -4.071 8.077 -9.394 1.00 93.56 167 THR A C 1
ATOM 1255 O O . THR A 1 167 ? -3.277 7.693 -10.243 1.00 93.56 167 THR A O 1
ATOM 1258 N N . GLN A 1 168 ? -3.970 7.744 -8.107 1.00 95.19 168 GLN A N 1
ATOM 1259 C CA . GLN A 1 168 ? -2.857 6.992 -7.524 1.00 95.19 168 GLN A CA 1
ATOM 1260 C C . GLN A 1 168 ? -3.377 6.114 -6.382 1.00 95.19 168 GLN A C 1
ATOM 1262 O O . GLN A 1 168 ? -4.332 6.489 -5.695 1.00 95.19 168 GLN A O 1
ATOM 1267 N N . ALA A 1 169 ? -2.736 4.975 -6.129 1.00 96.62 169 ALA A N 1
ATOM 1268 C CA . ALA A 1 169 ? -3.044 4.177 -4.947 1.00 96.62 169 ALA A CA 1
ATOM 1269 C C . ALA A 1 169 ? -2.374 4.769 -3.707 1.00 96.62 169 ALA A C 1
ATOM 1271 O O . ALA A 1 169 ? -3.030 5.031 -2.701 1.00 96.62 169 ALA A O 1
ATOM 1272 N N . ILE A 1 170 ? -1.063 5.008 -3.788 1.00 96.81 170 ILE A N 1
ATOM 1273 C CA . ILE A 1 170 ? -0.269 5.521 -2.672 1.00 96.81 170 ILE A CA 1
ATOM 1274 C C . ILE A 1 170 ? 0.590 6.684 -3.156 1.00 96.81 170 ILE A C 1
ATOM 1276 O O . ILE A 1 170 ? 1.405 6.522 -4.060 1.00 96.81 170 ILE A O 1
ATOM 1280 N N . LYS A 1 171 ? 0.473 7.831 -2.486 1.00 95.50 171 LYS A N 1
ATOM 1281 C CA . LYS A 1 171 ? 1.425 8.941 -2.582 1.00 95.50 171 LYS A CA 1
ATOM 1282 C C . LYS A 1 171 ? 2.116 9.111 -1.239 1.00 95.50 171 LYS A C 1
ATOM 1284 O O . LYS A 1 171 ? 1.478 9.501 -0.264 1.00 95.50 171 LYS A O 1
ATOM 1289 N N . ALA A 1 172 ? 3.413 8.836 -1.177 1.00 94.25 172 ALA A N 1
ATOM 1290 C CA . ALA A 1 172 ? 4.184 8.879 0.062 1.00 94.25 172 ALA A CA 1
ATOM 1291 C C . ALA A 1 172 ? 5.316 9.908 -0.011 1.00 94.25 172 ALA A C 1
ATOM 1293 O O . ALA A 1 172 ? 6.199 9.818 -0.857 1.00 94.25 172 ALA A O 1
ATOM 1294 N N . THR A 1 173 ? 5.338 10.869 0.915 1.00 92.75 173 THR A N 1
ATOM 1295 C CA . THR A 1 173 ? 6.399 11.887 1.026 1.00 92.75 173 THR A CA 1
ATOM 1296 C C . THR A 1 173 ? 7.090 11.775 2.384 1.00 92.75 173 THR A C 1
ATOM 1298 O O . THR A 1 173 ? 6.433 11.781 3.425 1.00 92.75 173 THR A O 1
ATOM 1301 N N . ALA A 1 174 ? 8.423 11.659 2.382 1.00 90.31 174 ALA A N 1
ATOM 1302 C CA . ALA A 1 174 ? 9.256 11.478 3.578 1.00 90.31 174 ALA A CA 1
ATOM 1303 C C . ALA A 1 174 ? 8.854 10.296 4.498 1.00 90.31 174 ALA A C 1
ATOM 1305 O O . ALA A 1 174 ? 8.998 10.376 5.715 1.00 90.31 174 ALA A O 1
ATOM 1306 N N . CYS A 1 175 ? 8.346 9.192 3.944 1.00 91.31 175 CYS A N 1
ATOM 1307 C CA . CYS A 1 175 ? 7.851 8.053 4.727 1.00 91.31 175 CYS A CA 1
ATOM 1308 C C . CYS A 1 175 ? 8.941 6.998 5.008 1.00 91.31 175 CYS A C 1
ATOM 1310 O O . CYS A 1 175 ? 9.035 5.969 4.332 1.00 91.31 175 CYS A O 1
ATOM 1312 N N . ALA A 1 176 ? 9.787 7.239 6.012 1.00 91.62 176 ALA A N 1
ATOM 1313 C CA . ALA A 1 176 ? 10.872 6.324 6.360 1.00 91.62 176 ALA A CA 1
ATOM 1314 C C . ALA A 1 176 ? 10.358 4.973 6.893 1.00 91.62 176 ALA A C 1
ATOM 1316 O O . ALA A 1 176 ? 9.404 4.889 7.669 1.00 91.62 176 ALA A O 1
ATOM 1317 N N . SER A 1 177 ? 11.039 3.888 6.511 1.00 92.31 177 SER A N 1
ATOM 1318 C CA . SER A 1 177 ? 10.711 2.513 6.918 1.00 92.31 177 SER A CA 1
ATOM 1319 C C . SER A 1 177 ? 9.284 2.061 6.565 1.00 92.31 177 SER A C 1
ATOM 1321 O O . SER A 1 177 ? 8.788 1.109 7.170 1.00 92.31 177 SER A O 1
ATOM 1323 N N . MET A 1 178 ? 8.624 2.726 5.607 1.00 95.12 178 MET A N 1
ATOM 1324 C CA . MET A 1 178 ? 7.331 2.289 5.077 1.00 95.12 178 MET A CA 1
ATOM 1325 C C . MET A 1 178 ? 7.458 0.909 4.426 1.00 95.12 178 MET A C 1
ATOM 1327 O O . MET A 1 178 ? 8.460 0.632 3.768 1.00 95.12 178 MET A O 1
ATOM 1331 N N . ILE A 1 179 ? 6.459 0.046 4.599 1.00 97.31 179 ILE A N 1
ATOM 1332 C CA . ILE A 1 179 ? 6.428 -1.276 3.966 1.00 97.31 179 ILE A CA 1
ATOM 1333 C C . ILE A 1 179 ? 5.123 -1.437 3.195 1.00 97.31 179 ILE A C 1
ATOM 1335 O O . ILE A 1 179 ? 4.052 -1.299 3.766 1.00 97.31 179 ILE A O 1
ATOM 1339 N N . VAL A 1 180 ? 5.218 -1.771 1.918 1.00 98.44 180 VAL A N 1
ATOM 1340 C CA . VAL A 1 180 ? 4.099 -2.213 1.086 1.00 98.44 180 VAL A CA 1
ATOM 1341 C C . VAL A 1 180 ? 4.471 -3.608 0.610 1.00 98.44 180 VAL A C 1
ATOM 1343 O O . VAL A 1 180 ? 5.442 -3.762 -0.141 1.00 98.44 180 VAL A O 1
ATOM 1346 N N . LYS A 1 181 ? 3.797 -4.622 1.154 1.00 98.44 181 LYS A N 1
ATOM 1347 C CA . LYS A 1 181 ? 4.177 -6.019 0.965 1.00 98.44 181 LYS A CA 1
ATOM 1348 C C . LYS A 1 181 ? 2.997 -6.886 0.568 1.00 98.44 181 LYS A C 1
ATOM 1350 O O . LYS A 1 181 ? 1.952 -6.825 1.216 1.00 98.44 181 LYS A O 1
ATOM 1355 N N . ASP A 1 182 ? 3.202 -7.723 -0.443 1.00 98.00 182 ASP A N 1
ATOM 1356 C CA . ASP A 1 182 ? 2.216 -8.696 -0.920 1.00 98.00 182 ASP A CA 1
ATOM 1357 C C . ASP A 1 182 ? 0.853 -8.040 -1.236 1.00 98.00 182 ASP A C 1
ATOM 1359 O O . ASP A 1 182 ? -0.191 -8.652 -1.048 1.00 98.00 182 ASP A O 1
ATOM 1363 N N . CYS A 1 183 ? 0.843 -6.759 -1.631 1.00 97.44 183 CYS A N 1
ATOM 1364 C CA . CYS A 1 183 ? -0.381 -6.011 -1.922 1.00 97.44 183 CYS A CA 1
ATOM 1365 C C . CYS A 1 183 ? -0.762 -6.104 -3.404 1.00 97.44 183 CYS A C 1
ATOM 1367 O O . CYS A 1 183 ? 0.107 -6.175 -4.278 1.00 97.44 183 CYS A O 1
ATOM 1369 N N . ASN A 1 184 ? -2.063 -6.019 -3.676 1.00 95.69 184 ASN A N 1
ATOM 1370 C CA . ASN A 1 184 ? -2.620 -5.979 -5.023 1.00 95.69 184 ASN A CA 1
ATOM 1371 C C . ASN A 1 184 ? -3.061 -4.558 -5.375 1.00 95.69 184 ASN A C 1
ATOM 1373 O O . ASN A 1 184 ? -3.747 -3.902 -4.596 1.00 95.69 184 ASN A O 1
ATOM 1377 N N . PHE A 1 185 ? -2.701 -4.097 -6.567 1.00 95.50 185 PHE A N 1
ATOM 1378 C CA . PHE A 1 185 ? -3.112 -2.814 -7.122 1.00 95.50 185 PHE A CA 1
ATOM 1379 C C . PHE A 1 185 ? -3.862 -3.080 -8.420 1.00 95.50 185 PHE A C 1
ATOM 1381 O O . PHE A 1 185 ? -3.262 -3.484 -9.419 1.00 95.50 185 PHE A O 1
ATOM 1388 N N . LEU A 1 186 ? -5.178 -2.895 -8.383 1.00 91.50 186 LEU A N 1
ATOM 1389 C CA . LEU A 1 186 ? -6.088 -3.329 -9.437 1.00 91.50 186 LEU A CA 1
ATOM 1390 C C . LEU A 1 186 ? -6.788 -2.131 -10.076 1.00 91.50 186 LEU A C 1
ATOM 1392 O O . LEU A 1 186 ? -7.377 -1.308 -9.378 1.00 91.50 186 LEU A O 1
ATOM 1396 N N . GLY A 1 187 ? -6.804 -2.083 -11.406 1.00 87.88 187 GLY A N 1
ATOM 1397 C CA . GLY A 1 187 ? -7.591 -1.107 -12.164 1.00 87.88 187 GLY A CA 1
ATOM 1398 C C . GLY A 1 187 ? -6.809 0.094 -12.692 1.00 87.88 187 GLY A C 1
ATOM 1399 O O . GLY A 1 187 ? -5.606 0.225 -12.478 1.00 87.88 187 GLY A O 1
ATOM 1400 N N . GLY A 1 188 ? -7.537 0.953 -13.410 1.00 87.00 188 GLY A N 1
ATOM 1401 C CA . GLY A 1 188 ? -7.034 2.035 -14.259 1.00 87.00 188 GLY A CA 1
ATOM 1402 C C . GLY A 1 188 ? -6.578 3.280 -13.511 1.00 87.00 188 GLY A C 1
ATOM 1403 O O . GLY A 1 188 ? -7.223 4.317 -13.637 1.00 87.00 188 GLY A O 1
ATOM 1404 N N . PHE A 1 189 ? -5.477 3.213 -12.761 1.00 92.94 189 PHE A N 1
ATOM 1405 C CA . PHE A 1 189 ? -4.878 4.414 -12.163 1.00 92.94 189 PHE A CA 1
ATOM 1406 C C . PHE A 1 189 ? -4.431 5.393 -13.259 1.00 92.94 189 PHE A C 1
ATOM 1408 O O . PHE A 1 189 ? -3.659 5.017 -14.142 1.00 92.94 189 PHE A O 1
ATOM 1415 N N . THR A 1 190 ? -4.934 6.633 -13.223 1.00 92.50 190 THR A N 1
ATOM 1416 C CA . THR A 1 190 ? -4.641 7.658 -14.256 1.00 92.50 190 THR A CA 1
ATOM 1417 C C . THR A 1 190 ? -3.285 8.338 -14.098 1.00 92.50 190 THR A C 1
ATOM 1419 O O . THR A 1 190 ? -2.794 8.949 -15.044 1.00 92.50 190 THR A O 1
ATOM 1422 N N . GLY A 1 191 ? -2.674 8.239 -12.921 1.00 92.75 191 GLY A N 1
ATOM 1423 C CA . GLY A 1 191 ? -1.303 8.645 -12.632 1.00 92.75 191 GLY A CA 1
ATOM 1424 C C . GLY A 1 191 ? -0.452 7.445 -12.222 1.00 92.75 191 GLY A C 1
ATOM 1425 O O . GLY A 1 191 ? -0.760 6.304 -12.566 1.00 92.75 191 GLY A O 1
ATOM 1426 N N . ASP A 1 192 ? 0.623 7.711 -11.484 1.00 94.44 192 ASP A N 1
ATOM 1427 C CA . ASP A 1 192 ? 1.480 6.659 -10.936 1.00 94.44 192 ASP A CA 1
ATOM 1428 C C . ASP A 1 192 ? 0.702 5.818 -9.921 1.00 94.44 192 ASP A C 1
ATOM 1430 O O . ASP A 1 192 ? 0.067 6.365 -9.016 1.00 94.44 192 ASP A O 1
ATOM 1434 N N . VAL A 1 193 ? 0.788 4.491 -10.005 1.00 96.81 193 VAL A N 1
ATOM 1435 C CA . VAL A 1 193 ? 0.148 3.616 -9.011 1.00 96.81 193 VAL A CA 1
ATOM 1436 C C . VAL A 1 193 ? 0.732 3.876 -7.619 1.00 96.81 193 VAL A C 1
ATOM 1438 O O . VAL A 1 193 ? -0.019 4.074 -6.660 1.00 96.81 193 VAL A O 1
ATOM 1441 N N . ILE A 1 194 ? 2.064 3.925 -7.509 1.00 97.00 194 ILE A N 1
ATOM 1442 C CA . ILE A 1 194 ? 2.779 4.303 -6.285 1.00 97.00 194 ILE A CA 1
ATOM 1443 C C . ILE A 1 194 ? 3.753 5.439 -6.598 1.00 97.00 194 ILE A C 1
ATOM 1445 O O . ILE A 1 194 ? 4.727 5.250 -7.327 1.00 97.00 194 ILE A O 1
ATOM 1449 N N . GLU A 1 195 ? 3.542 6.593 -5.972 1.00 95.50 195 GLU A N 1
ATOM 1450 C CA . GLU A 1 195 ? 4.442 7.742 -6.054 1.00 95.50 195 GLU A CA 1
ATOM 1451 C C . GLU A 1 195 ? 5.202 7.940 -4.741 1.00 95.50 195 GLU A C 1
ATOM 1453 O O . GLU A 1 195 ? 4.619 8.042 -3.655 1.00 95.50 195 GLU A O 1
ATOM 1458 N N . ILE A 1 196 ? 6.522 8.066 -4.855 1.00 94.38 196 ILE A N 1
ATOM 1459 C CA . ILE A 1 196 ? 7.420 8.446 -3.771 1.00 94.38 196 ILE A CA 1
ATOM 1460 C C . ILE A 1 196 ? 7.934 9.872 -4.015 1.00 94.38 196 ILE A C 1
ATOM 1462 O O . ILE A 1 196 ? 8.661 10.157 -4.971 1.00 94.38 196 ILE A O 1
ATOM 1466 N N . GLY A 1 197 ? 7.545 10.783 -3.126 1.00 92.69 197 GLY A N 1
ATOM 1467 C CA . GLY A 1 197 ? 7.945 12.185 -3.127 1.00 92.69 197 GLY A CA 1
ATOM 1468 C C . GLY A 1 197 ? 9.312 12.437 -2.482 1.00 92.69 197 GLY A C 1
ATOM 1469 O O . GLY A 1 197 ? 10.084 11.525 -2.187 1.00 92.69 197 GLY A O 1
ATOM 1470 N N . ALA A 1 198 ? 9.618 13.715 -2.244 1.00 91.81 198 ALA A N 1
ATOM 1471 C CA . ALA A 1 198 ? 10.880 14.133 -1.635 1.00 91.81 198 ALA A CA 1
ATOM 1472 C C . ALA A 1 198 ? 10.994 13.739 -0.146 1.00 91.81 198 ALA A C 1
ATOM 1474 O O . ALA A 1 198 ? 9.996 13.577 0.560 1.00 91.81 198 ALA A O 1
ATOM 1475 N N . GLY A 1 199 ? 12.231 13.646 0.351 1.00 91.12 199 GLY A N 1
ATOM 1476 C CA . GLY A 1 199 ? 12.534 13.441 1.770 1.00 91.12 199 GLY A CA 1
ATOM 1477 C C . GLY A 1 199 ? 12.999 12.029 2.129 1.00 91.12 199 GLY A C 1
ATOM 1478 O O . GLY A 1 199 ? 13.312 11.211 1.267 1.00 91.12 199 GLY A O 1
ATOM 1479 N N . GLN A 1 200 ? 13.096 11.753 3.432 1.00 91.06 200 GLN A N 1
ATOM 1480 C CA . GLN A 1 200 ? 13.754 10.544 3.928 1.00 91.06 200 GLN A CA 1
ATOM 1481 C C . GLN A 1 200 ? 12.919 9.276 3.688 1.00 91.06 200 GLN A C 1
ATOM 1483 O O . GLN A 1 200 ? 11.803 9.165 4.190 1.00 91.06 200 GLN A O 1
ATOM 1488 N N . ILE A 1 201 ? 13.505 8.284 3.010 1.00 91.00 201 ILE A N 1
ATOM 1489 C CA . ILE A 1 201 ? 12.881 6.978 2.709 1.00 91.00 201 ILE A CA 1
ATOM 1490 C C . ILE A 1 201 ? 13.599 5.795 3.371 1.00 91.00 201 ILE A C 1
ATOM 1492 O O . ILE A 1 201 ? 13.341 4.639 3.048 1.00 91.00 201 ILE A O 1
ATOM 1496 N N . ALA A 1 202 ? 14.510 6.063 4.310 1.00 91.94 202 ALA A N 1
ATOM 1497 C CA . ALA A 1 202 ? 15.423 5.070 4.873 1.00 91.94 202 ALA A CA 1
ATOM 1498 C C . ALA A 1 202 ? 14.726 3.762 5.309 1.00 91.94 202 ALA A C 1
ATOM 1500 O O . ALA A 1 202 ? 13.860 3.758 6.192 1.00 91.94 202 ALA A O 1
ATOM 1501 N N . GLY A 1 203 ? 15.132 2.640 4.707 1.00 92.44 203 GLY A N 1
ATOM 1502 C CA . GLY A 1 203 ? 14.584 1.307 4.967 1.00 92.44 203 GLY A CA 1
ATOM 1503 C C . GLY A 1 203 ? 13.168 1.047 4.438 1.00 92.44 203 GLY A C 1
ATOM 1504 O O . GLY A 1 203 ? 12.544 0.091 4.900 1.00 92.44 203 GLY A O 1
ATOM 1505 N N . MET A 1 204 ? 12.647 1.882 3.532 1.00 94.94 204 MET A N 1
ATOM 1506 C CA . MET A 1 204 ? 11.382 1.638 2.828 1.00 94.94 204 MET A CA 1
ATOM 1507 C C . MET A 1 204 ? 11.442 0.334 2.020 1.00 94.94 204 MET A C 1
ATOM 1509 O O . MET A 1 204 ? 12.485 -0.004 1.463 1.00 94.94 204 MET A O 1
ATOM 1513 N N . LYS A 1 205 ? 10.332 -0.399 1.942 1.00 97.62 205 LYS A N 1
ATOM 1514 C CA . LYS A 1 205 ? 10.232 -1.673 1.223 1.00 97.62 205 LYS A CA 1
ATOM 1515 C C . LYS A 1 205 ? 8.948 -1.735 0.406 1.00 97.62 205 LYS A C 1
ATOM 1517 O O . LYS A 1 205 ? 7.872 -1.650 0.985 1.00 97.62 205 LYS A O 1
ATOM 1522 N N . LEU A 1 206 ? 9.072 -1.933 -0.900 1.00 98.19 206 LEU A N 1
ATOM 1523 C CA . LEU A 1 206 ? 7.981 -2.238 -1.824 1.00 98.19 206 LEU A CA 1
ATOM 1524 C C . LEU A 1 206 ? 8.268 -3.639 -2.385 1.00 98.19 206 LEU A C 1
ATOM 1526 O O . LEU A 1 206 ? 9.111 -3.782 -3.271 1.00 98.19 206 LEU A O 1
ATOM 1530 N N . ILE A 1 207 ? 7.698 -4.680 -1.771 1.00 98.62 207 ILE A N 1
ATOM 1531 C CA . ILE A 1 207 ? 8.120 -6.070 -2.010 1.00 98.62 207 ILE A CA 1
ATOM 1532 C C . ILE A 1 207 ? 6.941 -6.996 -2.303 1.00 98.62 207 ILE A C 1
ATOM 1534 O O . ILE A 1 207 ? 5.965 -6.979 -1.560 1.00 98.62 207 ILE A O 1
ATOM 1538 N N . GLY A 1 208 ? 7.055 -7.860 -3.313 1.00 98.44 208 GLY A N 1
ATOM 1539 C CA . GLY A 1 208 ? 6.066 -8.921 -3.547 1.00 98.44 208 GLY A CA 1
ATOM 1540 C C . GLY A 1 208 ? 4.704 -8.418 -4.030 1.00 98.44 208 GLY A C 1
ATOM 1541 O O . GLY A 1 208 ? 3.720 -9.147 -3.959 1.00 98.44 208 GLY A O 1
ATOM 1542 N N . ASN A 1 209 ? 4.605 -7.158 -4.456 1.00 98.62 209 ASN A N 1
ATOM 1543 C CA . ASN A 1 209 ? 3.332 -6.564 -4.848 1.00 98.62 209 ASN A CA 1
ATOM 1544 C C . ASN A 1 209 ? 2.975 -6.918 -6.291 1.00 98.62 209 ASN A C 1
ATOM 1546 O O . ASN A 1 209 ? 3.855 -7.067 -7.139 1.00 98.62 209 ASN A O 1
ATOM 1550 N N . THR A 1 210 ? 1.676 -6.965 -6.571 1.00 98.25 210 THR A N 1
ATOM 1551 C CA . THR A 1 210 ? 1.133 -7.152 -7.917 1.00 98.25 210 THR A CA 1
ATOM 1552 C C . THR A 1 210 ? 0.424 -5.879 -8.355 1.00 98.25 210 THR A C 1
ATOM 1554 O O . THR A 1 210 ? -0.572 -5.482 -7.756 1.00 98.25 210 THR A O 1
ATOM 1557 N N . ILE A 1 211 ? 0.926 -5.235 -9.405 1.00 97.44 211 ILE A N 1
ATOM 1558 C CA . ILE A 1 211 ? 0.291 -4.089 -10.056 1.00 97.44 211 ILE A CA 1
ATOM 1559 C C . ILE A 1 211 ? -0.257 -4.552 -11.402 1.00 97.44 211 ILE A C 1
ATOM 1561 O O . ILE A 1 211 ? 0.509 -4.877 -12.307 1.00 97.44 211 ILE A O 1
ATOM 1565 N N . THR A 1 212 ? -1.583 -4.566 -11.536 1.00 91.50 212 THR A N 1
ATOM 1566 C CA . THR A 1 212 ? -2.289 -4.956 -12.763 1.00 91.50 212 THR A CA 1
ATOM 1567 C C . THR A 1 212 ? -3.355 -3.921 -13.097 1.00 91.50 212 THR A C 1
ATOM 1569 O O . THR A 1 212 ? -4.431 -3.898 -12.491 1.00 91.50 212 THR A O 1
ATOM 1572 N N . GLY A 1 213 ? -3.070 -3.081 -14.093 1.00 72.44 213 GLY A N 1
ATOM 1573 C CA . GLY A 1 213 ? -4.069 -2.176 -14.666 1.00 72.44 213 GLY A CA 1
ATOM 1574 C C . GLY A 1 213 ? -3.732 -0.689 -14.656 1.00 72.44 213 GLY A C 1
ATOM 1575 O O . GLY A 1 213 ? -4.593 0.086 -15.044 1.00 72.44 213 GLY A O 1
ATOM 1576 N N . GLY A 1 214 ? -2.519 -0.263 -14.288 1.00 72.56 214 GLY A N 1
ATOM 1577 C CA . GLY A 1 214 ? -2.150 1.160 -14.333 1.00 72.56 214 GLY A CA 1
ATOM 1578 C C . GLY A 1 214 ? -2.246 1.740 -15.751 1.00 72.56 214 GLY A C 1
ATOM 1579 O O . GLY A 1 214 ? -1.556 1.271 -16.659 1.00 72.56 214 GLY A O 1
ATOM 1580 N N . ALA A 1 215 ? -3.085 2.766 -15.939 1.00 78.56 215 ALA A N 1
ATOM 1581 C CA . ALA A 1 215 ? -3.248 3.451 -17.225 1.00 78.56 215 ALA A CA 1
ATOM 1582 C C . ALA A 1 215 ? -2.064 4.377 -17.551 1.00 78.56 215 ALA A C 1
ATOM 1584 O O . ALA A 1 215 ? -1.954 4.855 -18.678 1.00 78.56 215 ALA A O 1
ATOM 1585 N N . ASN A 1 216 ? -1.184 4.612 -16.576 1.00 88.06 216 ASN A N 1
ATOM 1586 C CA . ASN A 1 216 ? 0.040 5.379 -16.735 1.00 88.06 216 ASN A CA 1
ATOM 1587 C C . ASN A 1 216 ? 1.244 4.599 -16.173 1.00 88.06 216 ASN A C 1
ATOM 1589 O O . ASN A 1 216 ? 1.602 3.561 -16.732 1.00 88.06 216 ASN A O 1
ATOM 1593 N N . ASP A 1 217 ? 1.845 5.060 -15.076 1.00 95.06 217 ASP A N 1
ATOM 1594 C CA . ASP A 1 217 ? 3.105 4.538 -14.551 1.00 95.06 217 ASP A CA 1
ATOM 1595 C C . ASP A 1 217 ? 2.893 3.615 -13.333 1.00 95.06 217 ASP A C 1
ATOM 1597 O O . ASP A 1 217 ? 1.905 3.719 -12.608 1.00 95.06 217 ASP A O 1
ATOM 1601 N N . GLY A 1 218 ? 3.826 2.696 -13.086 1.00 96.81 218 GLY A N 1
ATOM 1602 C CA . GLY A 1 218 ? 3.812 1.775 -11.950 1.00 96.81 218 GLY A CA 1
ATOM 1603 C C . GLY A 1 218 ? 4.317 2.443 -10.676 1.00 96.81 218 GLY A C 1
ATOM 1604 O O . GLY A 1 218 ? 3.558 3.077 -9.945 1.00 96.81 218 GLY A O 1
ATOM 1605 N N . ILE A 1 219 ? 5.609 2.279 -10.391 1.00 96.75 219 ILE A N 1
ATOM 1606 C CA . ILE A 1 219 ? 6.259 2.886 -9.222 1.00 96.75 219 ILE A CA 1
ATOM 1607 C C . ILE A 1 219 ? 7.172 4.018 -9.691 1.00 96.75 219 ILE A C 1
ATOM 1609 O O . ILE A 1 219 ? 8.108 3.772 -10.456 1.00 96.75 219 ILE A O 1
ATOM 1613 N N . ARG A 1 220 ? 6.961 5.244 -9.199 1.00 94.88 220 ARG A N 1
ATOM 1614 C CA . ARG A 1 220 ? 7.813 6.395 -9.534 1.00 94.88 220 ARG A CA 1
ATOM 1615 C C . ARG A 1 220 ? 8.315 7.150 -8.324 1.00 94.88 220 ARG A C 1
ATOM 1617 O O . ARG A 1 220 ? 7.592 7.417 -7.369 1.00 94.88 220 ARG A O 1
ATOM 1624 N N . ILE A 1 221 ? 9.576 7.553 -8.401 1.00 93.62 221 ILE A N 1
ATOM 1625 C CA . ILE A 1 221 ? 10.225 8.446 -7.452 1.00 93.62 221 ILE A CA 1
ATOM 1626 C C . ILE A 1 221 ? 10.267 9.817 -8.135 1.00 93.62 221 ILE A C 1
ATOM 1628 O O . ILE A 1 221 ? 11.046 10.041 -9.058 1.00 93.62 221 ILE A O 1
ATOM 1632 N N . ILE A 1 222 ? 9.395 10.748 -7.748 1.00 88.81 222 ILE A N 1
ATOM 1633 C CA . ILE A 1 222 ? 9.267 12.038 -8.453 1.00 88.81 222 ILE A CA 1
ATOM 1634 C C . ILE A 1 222 ? 10.081 13.151 -7.784 1.00 88.81 222 ILE A C 1
ATOM 1636 O O . ILE A 1 222 ? 10.564 14.050 -8.473 1.00 88.81 222 ILE A O 1
ATOM 1640 N N . GLY A 1 223 ? 10.274 13.082 -6.466 1.00 83.62 223 GLY A N 1
ATOM 1641 C CA . GLY A 1 223 ? 11.056 14.059 -5.706 1.00 83.62 223 GLY A CA 1
ATOM 1642 C C . GLY A 1 223 ? 12.496 13.625 -5.422 1.00 83.62 223 GLY A C 1
ATOM 1643 O O . GLY A 1 223 ? 12.930 12.531 -5.776 1.00 83.62 223 GLY A O 1
ATOM 1644 N N . VAL A 1 224 ? 13.239 14.478 -4.710 1.00 89.00 224 VAL A N 1
ATOM 1645 C CA . VAL A 1 224 ? 14.566 14.126 -4.181 1.00 89.00 224 VAL A CA 1
ATOM 1646 C C . VAL A 1 224 ? 14.389 13.289 -2.913 1.00 89.00 224 VAL A C 1
ATOM 1648 O O . VAL A 1 224 ? 14.266 13.820 -1.805 1.00 89.00 224 VAL A O 1
ATOM 1651 N N . ALA A 1 225 ? 14.324 11.971 -3.081 1.00 89.94 225 ALA A N 1
ATOM 1652 C CA . ALA A 1 225 ? 14.338 11.031 -1.968 1.00 89.94 225 ALA A CA 1
ATOM 1653 C C . ALA A 1 225 ? 15.746 10.938 -1.353 1.00 89.94 225 ALA A C 1
ATOM 1655 O O . ALA A 1 225 ? 16.752 10.971 -2.060 1.00 89.94 225 ALA A O 1
ATOM 1656 N N . THR A 1 226 ? 15.828 10.819 -0.027 1.00 91.56 226 THR A N 1
ATOM 1657 C CA . THR A 1 226 ? 17.095 10.753 0.717 1.00 91.56 226 THR A CA 1
ATOM 1658 C C . THR A 1 226 ? 17.145 9.544 1.646 1.00 91.56 226 THR A C 1
ATOM 1660 O O . THR A 1 226 ? 16.121 9.006 2.077 1.00 91.56 226 THR A O 1
ATOM 1663 N N . ILE A 1 227 ? 18.356 9.104 1.984 1.00 90.00 227 ILE A N 1
ATOM 1664 C CA . ILE A 1 227 ? 18.597 7.998 2.917 1.00 90.00 227 ILE A CA 1
ATOM 1665 C C . ILE A 1 227 ? 19.541 8.445 4.029 1.00 90.00 227 ILE A C 1
ATOM 1667 O O . ILE A 1 227 ? 20.466 9.218 3.793 1.00 90.00 227 ILE A O 1
ATOM 1671 N N . SER A 1 228 ? 19.335 7.927 5.239 1.00 85.25 228 SER A N 1
ATOM 1672 C CA . SER A 1 228 ? 20.304 8.019 6.333 1.00 85.25 228 SER A CA 1
ATOM 1673 C C . SER A 1 228 ? 21.124 6.731 6.414 1.00 85.25 228 SER A C 1
ATOM 1675 O O . SER A 1 228 ? 20.593 5.633 6.232 1.00 85.25 228 SER A O 1
ATOM 1677 N N . THR A 1 229 ? 22.432 6.874 6.665 1.00 75.88 229 THR A N 1
ATOM 1678 C CA . THR A 1 229 ? 23.343 5.772 7.044 1.00 75.88 229 THR A CA 1
ATOM 1679 C C . THR A 1 229 ? 23.260 4.517 6.159 1.00 75.88 229 THR A C 1
ATOM 1681 O O . THR A 1 229 ? 23.200 3.396 6.654 1.00 75.88 229 THR A O 1
ATOM 1684 N N . GLY A 1 230 ? 23.232 4.689 4.830 1.00 79.81 230 GLY A N 1
ATOM 1685 C CA . GLY A 1 230 ? 23.256 3.574 3.869 1.00 79.81 230 GLY A CA 1
ATOM 1686 C C . GLY A 1 230 ? 22.006 2.684 3.872 1.00 79.81 230 GLY A C 1
ATOM 1687 O O . GLY A 1 230 ? 21.963 1.688 3.151 1.00 79.81 230 GLY A O 1
ATOM 1688 N N . ARG A 1 231 ? 20.968 3.037 4.642 1.00 89.19 231 ARG A N 1
ATOM 1689 C CA . ARG A 1 231 ? 19.702 2.299 4.735 1.00 89.19 231 ARG A CA 1
ATOM 1690 C C . ARG A 1 231 ? 18.833 2.560 3.507 1.00 89.19 231 ARG A C 1
ATOM 1692 O O . ARG A 1 231 ? 17.799 3.222 3.597 1.00 89.19 231 ARG A O 1
ATOM 1699 N N . ARG A 1 232 ? 19.276 2.051 2.361 1.00 91.88 232 ARG A N 1
ATOM 1700 C CA . ARG A 1 232 ? 18.556 2.111 1.085 1.00 91.88 232 ARG A CA 1
ATOM 1701 C C . ARG A 1 232 ? 17.151 1.542 1.219 1.00 91.88 232 ARG A C 1
ATOM 1703 O O . ARG A 1 232 ? 16.894 0.666 2.050 1.00 91.88 232 ARG A O 1
ATOM 1710 N N . GLY A 1 233 ? 16.248 2.055 0.397 1.00 94.56 233 GLY A N 1
ATOM 1711 C CA . GLY A 1 233 ? 14.979 1.392 0.169 1.00 94.56 233 GLY A CA 1
ATOM 1712 C C . GLY A 1 233 ? 15.172 0.091 -0.616 1.00 9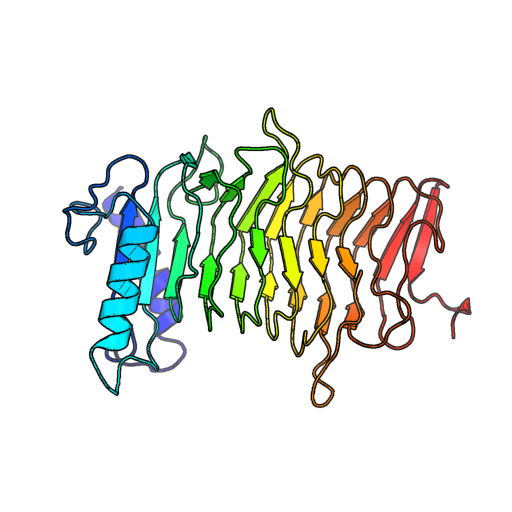4.56 233 GLY A C 1
ATOM 1713 O O . GLY A 1 233 ? 16.253 -0.201 -1.130 1.00 94.56 233 GLY A O 1
ATOM 1714 N N . THR A 1 234 ? 14.123 -0.713 -0.715 1.00 96.56 234 THR A N 1
ATOM 1715 C CA . THR A 1 234 ? 14.114 -1.950 -1.503 1.00 96.56 234 THR A CA 1
ATOM 1716 C C . THR A 1 234 ? 12.850 -2.018 -2.343 1.00 96.56 234 THR A C 1
ATOM 1718 O O . THR A 1 234 ? 11.758 -1.854 -1.803 1.00 96.56 234 THR A O 1
ATOM 1721 N N . ILE A 1 235 ? 13.010 -2.270 -3.639 1.00 98.00 235 ILE A N 1
ATOM 1722 C CA . ILE A 1 235 ? 11.926 -2.553 -4.582 1.00 98.00 235 ILE A CA 1
ATOM 1723 C C . ILE A 1 235 ? 12.230 -3.922 -5.176 1.00 98.00 235 ILE A C 1
ATOM 1725 O O . ILE A 1 235 ? 13.144 -4.045 -5.995 1.00 98.00 235 ILE A O 1
ATOM 1729 N N . ALA A 1 236 ? 11.540 -4.959 -4.706 1.00 98.62 236 ALA A N 1
ATOM 1730 C CA . ALA A 1 236 ? 11.900 -6.322 -5.069 1.00 98.62 236 ALA A CA 1
ATOM 1731 C C . ALA A 1 236 ? 10.726 -7.275 -5.236 1.00 98.62 236 ALA A C 1
ATOM 1733 O O . ALA A 1 236 ? 9.699 -7.122 -4.583 1.00 98.62 236 ALA A O 1
ATOM 1734 N N . ASP A 1 237 ? 10.914 -8.287 -6.079 1.00 98.75 237 ASP A N 1
ATOM 1735 C CA . ASP A 1 237 ? 9.970 -9.397 -6.247 1.00 98.75 237 ASP A CA 1
ATOM 1736 C C . ASP A 1 237 ? 8.545 -8.938 -6.629 1.00 98.75 237 ASP A C 1
ATOM 1738 O O . ASP A 1 237 ? 7.569 -9.631 -6.354 1.00 98.75 237 ASP A O 1
ATOM 1742 N N . ASN A 1 238 ? 8.398 -7.749 -7.226 1.00 98.69 238 ASN A N 1
ATOM 1743 C CA . ASN A 1 238 ? 7.097 -7.231 -7.647 1.00 98.69 238 ASN A CA 1
ATOM 1744 C C . ASN A 1 238 ? 6.772 -7.683 -9.074 1.00 98.69 238 ASN A C 1
ATOM 1746 O O . ASN A 1 238 ? 7.657 -7.749 -9.929 1.00 98.69 238 ASN A O 1
ATOM 1750 N N . PHE A 1 239 ? 5.488 -7.893 -9.347 1.00 98.50 239 PHE A N 1
ATOM 1751 C CA . PHE A 1 239 ? 4.937 -7.967 -10.696 1.00 98.50 239 PHE A CA 1
ATOM 1752 C C . PHE A 1 239 ? 4.295 -6.621 -11.042 1.00 98.50 239 PHE A C 1
ATOM 1754 O O . PHE A 1 239 ? 3.410 -6.159 -10.324 1.00 98.50 239 PHE A O 1
ATOM 1761 N N . ILE A 1 240 ? 4.730 -5.977 -12.125 1.00 98.06 240 ILE A N 1
ATOM 1762 C CA . ILE A 1 240 ? 4.248 -4.654 -12.528 1.00 98.06 240 ILE A CA 1
ATOM 1763 C C . ILE A 1 240 ? 3.854 -4.672 -13.999 1.00 98.06 240 ILE A C 1
ATOM 1765 O O . ILE A 1 240 ? 4.719 -4.714 -14.869 1.00 98.06 240 ILE A O 1
ATOM 1769 N N . GLN A 1 241 ? 2.553 -4.569 -14.265 1.00 96.06 241 GLN A N 1
ATOM 1770 C CA . GLN A 1 241 ? 1.987 -4.394 -15.597 1.00 96.06 241 GLN A CA 1
ATOM 1771 C C . GLN A 1 241 ? 1.231 -3.061 -15.687 1.00 96.06 241 GLN A C 1
ATOM 1773 O O . GLN A 1 241 ? 0.171 -2.889 -15.072 1.00 96.06 241 GLN A O 1
ATOM 1778 N N . VAL A 1 242 ? 1.751 -2.140 -16.500 1.00 95.00 242 VAL A N 1
ATOM 1779 C CA . VAL A 1 242 ? 1.180 -0.799 -16.721 1.00 95.00 242 VAL A CA 1
ATOM 1780 C C . VAL A 1 242 ? 1.292 -0.371 -18.186 1.00 95.00 242 VAL A C 1
ATOM 1782 O O . VAL A 1 242 ? 1.964 -1.026 -18.979 1.00 95.00 242 VAL A O 1
ATOM 1785 N N . ALA A 1 243 ? 0.626 0.717 -18.570 1.00 93.00 243 ALA A N 1
ATOM 1786 C CA . ALA A 1 243 ? 0.683 1.223 -19.941 1.00 93.00 243 ALA A CA 1
ATOM 1787 C C . ALA A 1 243 ? 2.005 1.944 -20.266 1.00 93.00 243 ALA A C 1
ATOM 1789 O O . ALA A 1 243 ? 2.523 1.777 -21.368 1.00 93.00 243 ALA A O 1
ATOM 1790 N N . ALA A 1 244 ? 2.551 2.722 -19.324 1.00 93.94 244 ALA A N 1
ATOM 1791 C CA . ALA A 1 244 ? 3.724 3.568 -19.531 1.00 93.94 244 ALA A CA 1
ATOM 1792 C C . ALA A 1 244 ? 4.951 3.061 -18.748 1.00 93.94 244 ALA A C 1
ATOM 1794 O O . ALA A 1 244 ? 5.436 1.962 -19.016 1.00 93.94 244 ALA A O 1
ATOM 1795 N N . ILE A 1 245 ? 5.509 3.829 -17.813 1.00 95.19 245 ILE A N 1
ATOM 1796 C CA . ILE A 1 245 ? 6.758 3.473 -17.131 1.00 95.19 245 ILE A CA 1
ATOM 1797 C C . ILE A 1 245 ? 6.478 2.483 -15.999 1.00 95.19 245 ILE A C 1
ATOM 1799 O O . ILE A 1 245 ? 5.787 2.811 -15.041 1.00 95.19 245 ILE A O 1
ATOM 1803 N N . THR A 1 246 ? 7.061 1.284 -16.034 1.00 96.62 246 THR A N 1
ATOM 1804 C CA . THR A 1 246 ? 6.869 0.286 -14.963 1.00 96.62 246 THR A CA 1
ATOM 1805 C C . THR A 1 246 ? 7.545 0.703 -13.663 1.00 96.62 246 THR A C 1
ATOM 1807 O O . THR A 1 246 ? 6.987 0.537 -12.578 1.00 96.62 246 THR A O 1
ATOM 1810 N N . LEU A 1 247 ? 8.762 1.238 -13.765 1.00 95.69 247 LEU A N 1
ATOM 1811 C CA . LEU A 1 247 ? 9.567 1.630 -12.618 1.00 95.69 247 LEU A CA 1
ATOM 1812 C C . LEU A 1 247 ? 10.488 2.795 -12.981 1.00 95.69 247 LEU A C 1
ATOM 1814 O O . LEU A 1 247 ? 11.291 2.684 -13.906 1.00 95.69 247 LEU A O 1
ATOM 1818 N N . ASP A 1 248 ? 10.395 3.880 -12.221 1.00 94.56 248 ASP A N 1
ATOM 1819 C CA . ASP A 1 248 ? 11.287 5.037 -12.294 1.00 94.56 248 ASP A CA 1
ATOM 1820 C C . ASP A 1 248 ? 11.851 5.327 -10.903 1.00 94.56 248 ASP A C 1
ATOM 1822 O O . ASP A 1 248 ? 11.237 6.038 -10.107 1.00 94.56 248 ASP A O 1
ATOM 1826 N N . THR A 1 249 ? 13.029 4.789 -10.592 1.00 90.81 249 THR A N 1
ATOM 1827 C CA . THR A 1 249 ? 13.752 5.138 -9.358 1.00 90.81 249 THR A CA 1
ATOM 1828 C C . THR A 1 249 ? 14.519 6.447 -9.472 1.00 90.81 249 THR A C 1
ATOM 1830 O O . THR A 1 249 ? 15.234 6.814 -8.538 1.00 90.81 249 THR A O 1
ATOM 1833 N N . ARG A 1 250 ? 14.406 7.131 -10.619 1.00 82.44 250 ARG A N 1
ATOM 1834 C CA . ARG A 1 250 ? 15.350 8.128 -11.122 1.00 82.44 250 ARG A CA 1
ATOM 1835 C C . ARG A 1 250 ? 16.762 7.545 -11.211 1.00 82.44 250 ARG A C 1
ATOM 1837 O O . ARG A 1 250 ? 17.037 6.409 -10.825 1.00 82.44 250 ARG A O 1
ATOM 1844 N N . THR A 1 251 ? 17.697 8.357 -11.682 1.00 65.12 251 THR A N 1
ATOM 1845 C CA . THR A 1 251 ? 19.133 8.047 -11.675 1.00 65.12 251 THR A CA 1
ATOM 1846 C C . THR A 1 251 ? 19.769 8.182 -10.280 1.00 65.12 251 THR A C 1
ATOM 1848 O O . THR A 1 251 ? 20.984 8.341 -10.182 1.00 65.12 251 THR A O 1
ATOM 1851 N N . VAL A 1 252 ? 18.982 8.162 -9.190 1.00 65.12 252 VAL A N 1
ATOM 1852 C CA . VAL A 1 252 ? 19.499 8.328 -7.822 1.00 65.12 252 VAL A CA 1
ATOM 1853 C C . VAL A 1 252 ? 19.584 7.005 -7.063 1.00 65.12 252 VAL A C 1
ATOM 1855 O O . VAL A 1 252 ? 18.612 6.271 -6.896 1.00 65.12 252 VAL A O 1
ATOM 1858 N N . SER A 1 253 ? 20.770 6.754 -6.516 1.00 75.06 253 SER A N 1
ATOM 1859 C CA . SER A 1 253 ? 21.150 5.562 -5.762 1.00 75.06 253 SER A CA 1
ATOM 1860 C C . SER A 1 253 ? 20.524 5.482 -4.364 1.00 75.06 253 SER A C 1
ATOM 1862 O O . SER A 1 253 ? 21.237 5.482 -3.358 1.00 75.06 253 SER A O 1
ATOM 1864 N N . VAL A 1 254 ? 19.196 5.420 -4.265 1.00 90.62 254 VAL A N 1
ATOM 1865 C CA . VAL A 1 254 ? 18.488 5.355 -2.969 1.00 90.62 254 VAL A CA 1
ATOM 1866 C C . VAL A 1 254 ? 17.686 4.072 -2.758 1.00 90.62 254 VAL A C 1
ATOM 1868 O O . VAL A 1 254 ? 17.334 3.769 -1.617 1.00 90.62 254 VAL A O 1
ATOM 1871 N N . PHE A 1 255 ? 17.486 3.271 -3.807 1.00 94.06 255 PHE A N 1
ATOM 1872 C CA . PHE A 1 255 ? 16.861 1.948 -3.740 1.00 94.06 255 PHE A CA 1
ATOM 1873 C C . PHE A 1 255 ? 17.819 0.850 -4.210 1.00 94.06 255 PHE A C 1
ATOM 1875 O O . PHE A 1 255 ? 18.640 1.071 -5.094 1.00 94.06 255 PHE A O 1
ATOM 1882 N N . ASN A 1 256 ? 17.694 -0.333 -3.609 1.00 95.06 256 ASN A N 1
ATOM 1883 C CA . ASN A 1 256 ? 18.107 -1.589 -4.229 1.00 95.06 256 ASN A CA 1
ATOM 1884 C C . ASN A 1 256 ? 16.910 -2.131 -5.020 1.00 95.06 256 ASN A C 1
ATOM 1886 O O . ASN A 1 256 ? 15.808 -2.203 -4.465 1.00 95.06 256 ASN A O 1
ATOM 1890 N N . VAL A 1 257 ? 17.118 -2.503 -6.282 1.00 96.81 257 VAL A N 1
ATOM 1891 C CA . VAL A 1 257 ? 16.040 -2.876 -7.211 1.00 96.81 257 VAL A CA 1
ATOM 1892 C C . VAL A 1 257 ? 16.312 -4.247 -7.812 1.00 96.81 257 VAL A C 1
ATOM 1894 O O . VAL A 1 257 ? 17.189 -4.381 -8.664 1.00 96.81 257 VAL A O 1
ATOM 1897 N N . TYR A 1 258 ? 15.585 -5.283 -7.404 1.00 97.69 258 TYR A N 1
ATOM 1898 C CA . TYR A 1 258 ? 15.909 -6.625 -7.890 1.00 97.69 258 TYR A CA 1
ATOM 1899 C C . TYR A 1 258 ? 14.732 -7.581 -8.023 1.00 97.69 258 TYR A C 1
ATOM 1901 O O . TYR A 1 258 ? 13.737 -7.458 -7.321 1.00 97.69 258 TYR A O 1
ATOM 1909 N N . ASN A 1 259 ? 14.869 -8.564 -8.915 1.00 98.38 259 ASN A N 1
ATOM 1910 C CA . ASN A 1 259 ? 13.894 -9.641 -9.130 1.00 98.38 259 ASN A CA 1
ATOM 1911 C C . ASN A 1 259 ? 12.466 -9.173 -9.466 1.00 98.38 259 ASN A C 1
ATOM 1913 O O . ASN A 1 259 ? 11.502 -9.893 -9.220 1.00 98.38 259 ASN A O 1
ATOM 1917 N N . ASN A 1 260 ? 12.301 -7.972 -10.021 1.00 98.50 260 ASN A N 1
ATOM 1918 C CA . ASN A 1 260 ? 10.985 -7.504 -10.447 1.00 98.50 260 ASN A CA 1
ATOM 1919 C C . ASN A 1 260 ? 10.647 -8.038 -11.848 1.00 98.50 260 ASN A C 1
ATOM 1921 O O . ASN A 1 260 ? 11.520 -8.124 -12.714 1.00 98.50 260 ASN A O 1
ATOM 1925 N N . GLN A 1 261 ? 9.374 -8.348 -12.077 1.00 98.06 261 GLN A N 1
ATOM 1926 C CA . GLN A 1 261 ? 8.804 -8.645 -13.389 1.00 98.06 261 GLN A CA 1
ATOM 1927 C C . GLN A 1 261 ? 8.058 -7.409 -13.889 1.00 98.06 261 GLN A C 1
ATOM 1929 O O . GLN A 1 261 ? 7.112 -6.950 -13.253 1.00 98.06 261 GLN A O 1
ATOM 1934 N N . LEU A 1 262 ? 8.507 -6.851 -15.007 1.00 97.56 262 LEU A N 1
ATOM 1935 C CA . LEU A 1 262 ? 8.087 -5.555 -15.523 1.00 97.56 262 LEU A CA 1
ATOM 1936 C C . LEU A 1 262 ? 7.487 -5.731 -16.924 1.00 97.56 262 LEU A C 1
ATOM 1938 O O . LEU A 1 262 ? 8.130 -6.271 -17.824 1.00 97.56 262 LEU A O 1
ATOM 1942 N N . ILE A 1 263 ? 6.254 -5.276 -17.118 1.00 96.12 263 ILE A N 1
ATOM 1943 C CA . ILE A 1 263 ? 5.519 -5.379 -18.379 1.00 96.12 263 ILE A CA 1
ATOM 1944 C C . ILE A 1 263 ? 4.940 -4.009 -18.724 1.00 96.12 263 ILE A C 1
ATOM 1946 O O . ILE A 1 263 ? 4.184 -3.429 -17.942 1.00 96.12 263 ILE A O 1
ATOM 1950 N N . SER A 1 264 ? 5.287 -3.501 -19.904 1.00 94.50 264 SER A N 1
ATOM 1951 C CA . SER A 1 264 ? 4.800 -2.216 -20.410 1.00 94.50 264 SER A CA 1
ATOM 1952 C C . SER A 1 264 ? 4.331 -2.310 -21.859 1.00 94.50 264 SER A C 1
ATOM 1954 O O . SER A 1 264 ? 4.841 -3.121 -22.633 1.00 94.50 264 SER A O 1
ATOM 1956 N N . ALA A 1 265 ? 3.396 -1.439 -22.251 1.00 91.06 265 ALA A N 1
ATOM 1957 C CA . ALA A 1 265 ? 3.087 -1.213 -23.662 1.00 91.06 265 ALA A CA 1
ATOM 1958 C C . ALA A 1 265 ? 4.167 -0.371 -24.374 1.00 91.06 265 ALA A C 1
ATOM 1960 O O . ALA A 1 265 ? 4.254 -0.401 -25.602 1.00 91.06 265 ALA A O 1
ATOM 1961 N N . ASN A 1 266 ? 5.016 0.347 -23.633 1.00 94.25 266 ASN A N 1
ATOM 1962 C CA . ASN A 1 266 ? 6.138 1.090 -24.197 1.00 94.25 266 ASN A CA 1
ATOM 1963 C C . ASN A 1 266 ? 7.257 0.154 -24.672 1.00 94.25 266 ASN A C 1
ATOM 1965 O O . ASN A 1 266 ? 7.467 -0.946 -24.153 1.00 94.25 266 ASN A O 1
ATOM 1969 N N . ASN A 1 267 ? 8.005 0.615 -25.674 1.00 93.56 267 ASN A N 1
ATOM 1970 C CA . ASN A 1 267 ? 9.191 -0.080 -26.166 1.00 93.56 267 ASN A CA 1
ATOM 1971 C C . ASN A 1 267 ? 10.292 -0.081 -25.101 1.00 93.56 267 ASN A C 1
ATOM 1973 O O . ASN A 1 267 ? 10.439 0.887 -24.352 1.00 93.56 267 ASN A O 1
ATOM 1977 N N . THR A 1 268 ? 11.109 -1.134 -25.077 1.00 90.25 268 THR A N 1
ATOM 1978 C CA . THR A 1 268 ? 12.225 -1.244 -24.131 1.00 90.25 268 THR A CA 1
ATOM 1979 C C . THR A 1 268 ? 13.155 -0.027 -24.177 1.00 90.25 268 THR A C 1
ATOM 1981 O O . THR A 1 268 ? 13.566 0.412 -25.253 1.00 90.25 268 THR A O 1
ATOM 1984 N N . GLY A 1 269 ? 13.503 0.512 -23.004 1.00 87.31 269 GLY A N 1
ATOM 1985 C CA . GLY A 1 269 ? 14.399 1.659 -22.843 1.00 87.31 269 GLY A CA 1
ATOM 1986 C C . GLY A 1 269 ? 13.851 2.712 -21.878 1.00 87.31 269 GLY A C 1
ATOM 1987 O O . GLY A 1 269 ? 12.911 2.459 -21.128 1.00 87.31 269 GLY A O 1
ATOM 1988 N N . GLY A 1 270 ? 14.416 3.924 -21.930 1.00 86.00 270 GLY A N 1
ATOM 1989 C CA . GLY A 1 270 ? 14.117 5.015 -20.985 1.00 86.00 270 GLY A CA 1
ATOM 1990 C C . GLY A 1 270 ? 12.667 5.521 -20.975 1.00 86.00 270 GLY A C 1
ATOM 1991 O O . GLY A 1 270 ? 12.303 6.306 -20.107 1.00 86.00 270 GLY A O 1
ATOM 1992 N N . THR A 1 271 ? 11.839 5.086 -21.928 1.00 88.88 271 THR A N 1
ATOM 1993 C CA . THR A 1 271 ? 10.394 5.376 -21.949 1.00 88.88 271 THR A CA 1
ATOM 1994 C C . THR A 1 271 ? 9.563 4.324 -21.213 1.00 88.88 271 THR A C 1
ATOM 1996 O O . THR A 1 271 ? 8.400 4.578 -20.924 1.00 88.88 271 THR A O 1
ATOM 1999 N N . ALA A 1 272 ? 10.136 3.163 -20.883 1.00 92.69 272 ALA A N 1
ATOM 2000 C CA . ALA A 1 272 ? 9.448 2.076 -20.191 1.00 92.69 272 ALA A CA 1
ATOM 2001 C C . ALA A 1 272 ? 9.976 1.831 -18.768 1.00 92.69 272 ALA A C 1
ATOM 2003 O O . ALA A 1 272 ? 9.229 1.361 -17.913 1.00 92.69 272 ALA A O 1
ATOM 2004 N N . PHE A 1 273 ? 11.235 2.172 -18.487 1.00 94.06 273 PHE A N 1
ATOM 2005 C CA . PHE A 1 273 ? 11.812 2.136 -17.142 1.00 94.06 273 PHE A CA 1
ATOM 2006 C C . PHE A 1 273 ? 12.988 3.108 -17.008 1.00 94.06 273 PHE A C 1
ATOM 2008 O O . PHE A 1 273 ? 13.683 3.416 -17.975 1.00 94.06 273 PHE A O 1
ATOM 2015 N N . VAL A 1 274 ? 13.245 3.548 -15.778 1.00 93.56 274 VAL A N 1
ATOM 2016 C CA . VAL A 1 274 ? 14.420 4.333 -15.387 1.00 93.56 274 VAL A CA 1
ATOM 2017 C C . VAL A 1 274 ? 14.931 3.765 -14.065 1.00 93.56 274 VAL A C 1
ATOM 2019 O O . VAL A 1 274 ? 14.370 4.024 -13.002 1.00 93.56 274 VAL A O 1
ATOM 2022 N N . ILE A 1 275 ? 15.978 2.945 -14.129 1.00 93.25 275 ILE A N 1
ATOM 2023 C CA . ILE A 1 275 ? 16.516 2.216 -12.974 1.00 93.25 275 ILE A CA 1
ATOM 2024 C C . ILE A 1 275 ? 18.001 2.548 -12.829 1.00 93.25 275 ILE A C 1
ATOM 2026 O O . ILE A 1 275 ? 18.745 2.484 -13.807 1.00 93.25 275 ILE A O 1
ATOM 2030 N N . ASP A 1 276 ? 18.440 2.882 -11.613 1.00 91.06 276 ASP A N 1
ATOM 2031 C CA . ASP A 1 276 ? 19.870 2.992 -11.304 1.00 91.06 276 ASP A CA 1
ATOM 2032 C C . ASP A 1 276 ? 20.515 1.599 -11.306 1.00 91.06 276 ASP A C 1
ATOM 2034 O O . ASP A 1 276 ? 20.316 0.793 -10.392 1.00 91.06 276 ASP A O 1
ATOM 2038 N N . LEU A 1 277 ? 21.311 1.336 -12.342 1.00 91.25 277 LEU A N 1
ATOM 2039 C CA . LEU A 1 277 ? 21.947 0.042 -12.572 1.00 91.25 277 LEU A CA 1
ATOM 2040 C C . LEU A 1 277 ? 23.002 -0.307 -11.513 1.00 91.25 277 LEU A C 1
ATOM 2042 O O . LEU A 1 277 ? 23.283 -1.484 -11.308 1.00 91.25 277 LEU A O 1
ATOM 2046 N N . THR A 1 278 ? 23.525 0.680 -10.775 1.00 90.62 278 THR A N 1
ATOM 2047 C CA . THR A 1 278 ? 24.534 0.466 -9.721 1.00 90.62 278 THR A CA 1
ATOM 2048 C C . THR A 1 278 ? 24.013 -0.433 -8.593 1.00 90.62 278 THR A C 1
ATOM 2050 O O . THR A 1 278 ? 24.785 -1.118 -7.923 1.00 90.62 278 THR A O 1
ATOM 2053 N N . PHE A 1 279 ? 22.696 -0.426 -8.362 1.00 91.94 279 PHE A N 1
ATOM 2054 C CA . PHE A 1 279 ? 22.040 -1.158 -7.273 1.00 91.94 279 PHE A CA 1
ATOM 2055 C C . PHE A 1 279 ? 20.879 -2.017 -7.773 1.00 91.94 279 PHE A C 1
ATOM 2057 O O . PHE A 1 279 ? 19.936 -2.293 -7.022 1.00 91.94 279 PHE A O 1
ATOM 2064 N N . ALA A 1 280 ? 20.953 -2.442 -9.036 1.00 94.00 280 ALA A N 1
ATOM 2065 C CA . ALA A 1 280 ? 19.942 -3.270 -9.667 1.00 94.00 280 ALA A CA 1
ATOM 2066 C C . ALA A 1 280 ? 20.462 -4.671 -10.008 1.00 94.00 280 ALA A C 1
ATOM 2068 O O . ALA A 1 280 ? 21.626 -4.845 -10.360 1.00 94.00 280 ALA A O 1
ATOM 2069 N N . SER A 1 281 ? 19.600 -5.687 -9.919 1.00 95.31 281 SER A N 1
ATOM 2070 C CA . SER A 1 281 ? 19.941 -7.050 -10.347 1.00 95.31 281 SER A CA 1
ATOM 2071 C C . SER A 1 281 ? 18.710 -7.896 -10.674 1.00 95.31 281 SER A C 1
ATOM 2073 O O . SER A 1 281 ? 17.718 -7.843 -9.957 1.00 95.31 281 SER A O 1
ATOM 2075 N N . GLY A 1 282 ? 18.769 -8.715 -11.726 1.00 95.62 282 GLY A N 1
ATOM 2076 C CA . GLY A 1 282 ? 17.774 -9.768 -11.963 1.00 95.62 282 GLY A CA 1
ATOM 2077 C C . GLY A 1 282 ? 16.348 -9.281 -12.244 1.00 95.62 282 GLY A C 1
ATOM 2078 O O . GLY A 1 282 ? 15.405 -10.039 -12.042 1.00 95.62 282 GLY A O 1
ATOM 2079 N N . ASN A 1 283 ? 16.161 -8.033 -12.678 1.00 97.06 283 ASN A N 1
ATOM 2080 C CA . ASN A 1 283 ? 14.844 -7.556 -13.099 1.00 97.06 283 ASN A CA 1
ATOM 2081 C C . ASN A 1 283 ? 14.588 -7.995 -14.542 1.00 97.06 283 ASN A C 1
ATOM 2083 O O . ASN A 1 283 ? 15.493 -7.925 -15.369 1.00 97.06 283 ASN A O 1
ATOM 2087 N N . TYR A 1 284 ? 13.370 -8.415 -14.857 1.00 96.94 284 TYR A N 1
ATOM 2088 C CA . TYR A 1 284 ? 12.984 -8.854 -16.195 1.00 96.94 284 TYR A CA 1
ATOM 2089 C C . TYR A 1 284 ? 11.942 -7.904 -16.757 1.00 96.94 284 TYR A C 1
ATOM 2091 O O . TYR A 1 284 ? 10.916 -7.675 -16.124 1.00 96.94 284 TYR A O 1
ATOM 2099 N N . PHE A 1 285 ? 12.199 -7.369 -17.944 1.00 96.62 285 PHE A N 1
ATOM 2100 C CA . PHE A 1 285 ? 11.305 -6.457 -18.636 1.00 96.62 285 PHE A CA 1
ATOM 2101 C C . PHE A 1 285 ? 10.800 -7.061 -19.946 1.00 96.62 285 PHE A C 1
ATOM 2103 O O . PHE A 1 285 ? 11.572 -7.670 -20.686 1.00 96.62 285 PHE A O 1
ATOM 2110 N N . THR A 1 286 ? 9.523 -6.836 -20.253 1.00 95.75 286 THR A N 1
ATOM 2111 C CA . THR A 1 286 ? 8.919 -7.082 -21.570 1.00 95.75 286 THR A CA 1
ATOM 2112 C C . THR A 1 286 ? 8.162 -5.840 -22.043 1.00 95.75 286 THR A C 1
ATOM 2114 O O . THR A 1 286 ? 7.445 -5.216 -21.257 1.00 95.75 286 THR A O 1
ATOM 2117 N N . GLY A 1 287 ? 8.350 -5.464 -23.312 1.00 92.12 287 GLY A N 1
ATOM 2118 C CA . GLY A 1 287 ? 7.828 -4.216 -23.885 1.00 92.12 287 GLY A CA 1
ATOM 2119 C C . GLY A 1 287 ? 7.065 -4.385 -25.200 1.00 92.12 287 GLY A C 1
ATOM 2120 O O . GLY A 1 287 ? 7.073 -5.455 -25.814 1.00 92.12 287 GLY A O 1
ATOM 2121 N N . GLY A 1 288 ? 6.451 -3.295 -25.670 1.00 90.31 288 GLY A N 1
ATOM 2122 C CA . GLY A 1 288 ? 5.575 -3.262 -26.854 1.00 90.31 288 GLY A CA 1
ATOM 2123 C C . GLY A 1 288 ? 6.243 -3.572 -28.200 1.00 90.31 288 GLY A C 1
ATOM 2124 O O . GLY A 1 288 ? 5.563 -3.877 -29.177 1.00 90.31 288 GLY A O 1
ATOM 2125 N N . ASN A 1 289 ? 7.574 -3.570 -28.262 1.00 91.12 289 ASN A N 1
ATOM 2126 C CA . ASN A 1 289 ? 8.365 -3.978 -29.426 1.00 91.12 289 ASN A CA 1
ATOM 2127 C C . ASN A 1 289 ? 8.682 -5.486 -29.443 1.00 91.12 289 ASN A C 1
ATOM 2129 O O . ASN A 1 289 ? 9.665 -5.891 -30.066 1.00 91.12 289 ASN A O 1
ATOM 2133 N N . ASN A 1 290 ? 7.901 -6.313 -28.737 1.00 86.69 290 ASN A N 1
ATOM 2134 C CA . ASN A 1 290 ? 8.112 -7.760 -28.591 1.00 86.69 290 ASN A CA 1
ATOM 2135 C C . ASN A 1 290 ? 9.522 -8.127 -28.096 1.00 86.69 290 ASN A C 1
ATOM 2137 O O . ASN A 1 290 ? 10.069 -9.169 -28.456 1.00 86.69 290 ASN A O 1
ATOM 2141 N N . SER A 1 291 ? 10.131 -7.253 -27.297 1.00 87.88 291 SER A N 1
ATOM 2142 C CA . SER A 1 291 ? 11.467 -7.462 -26.743 1.00 87.88 291 SER A CA 1
ATOM 2143 C C . SER A 1 291 ? 11.378 -7.853 -25.275 1.00 87.88 291 SER A C 1
ATOM 2145 O O . SER A 1 291 ? 10.522 -7.354 -24.542 1.00 87.88 291 SER A O 1
ATOM 2147 N N . ALA A 1 292 ? 12.286 -8.732 -24.854 1.00 92.25 292 ALA A N 1
ATOM 2148 C CA . ALA A 1 292 ? 12.479 -9.113 -23.465 1.00 92.25 292 ALA A CA 1
ATOM 2149 C C . ALA A 1 292 ? 13.933 -8.839 -23.068 1.00 92.25 292 ALA A C 1
ATOM 2151 O O . ALA A 1 292 ? 14.853 -9.265 -23.769 1.00 92.25 292 ALA A O 1
ATOM 2152 N N . GLU A 1 293 ? 14.146 -8.132 -21.961 1.00 92.56 293 GLU A N 1
ATOM 2153 C CA . GLU A 1 293 ? 15.480 -7.771 -21.474 1.00 92.56 293 GLU A CA 1
ATOM 2154 C C . GLU A 1 293 ? 15.614 -8.049 -19.975 1.00 92.56 293 GLU A C 1
ATOM 2156 O O . GLU A 1 293 ? 14.679 -7.855 -19.198 1.00 92.56 293 GLU A O 1
ATOM 2161 N N . MET A 1 294 ? 16.802 -8.493 -19.566 1.00 94.12 294 MET A N 1
ATOM 2162 C CA . MET A 1 294 ? 17.210 -8.494 -18.162 1.00 94.12 294 MET A CA 1
ATOM 2163 C C . MET A 1 294 ? 17.835 -7.135 -17.829 1.00 94.12 294 MET A C 1
ATOM 2165 O O . MET A 1 294 ? 18.564 -6.585 -18.650 1.00 94.12 294 MET A O 1
ATOM 2169 N N . ILE A 1 295 ? 17.561 -6.602 -16.639 1.00 92.88 295 ILE A N 1
ATOM 2170 C CA . ILE A 1 295 ? 18.071 -5.314 -16.165 1.00 92.88 295 ILE A CA 1
ATOM 2171 C C . ILE A 1 295 ? 18.800 -5.520 -14.823 1.00 92.88 295 ILE A C 1
ATOM 2173 O O . ILE A 1 295 ? 18.159 -5.913 -13.831 1.00 92.88 295 ILE A O 1
ATOM 2177 N N . PRO A 1 296 ? 20.114 -5.227 -14.752 1.00 92.00 296 PRO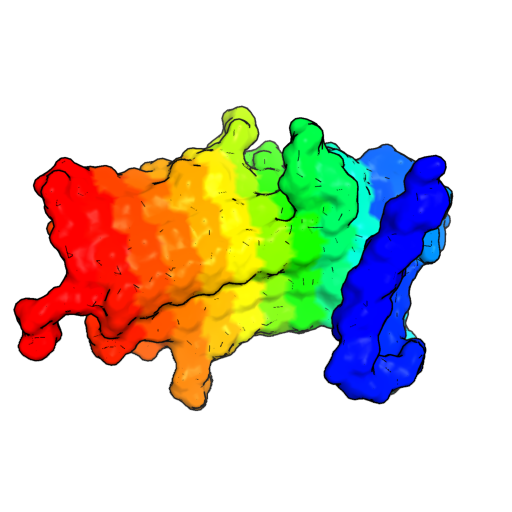 A N 1
ATOM 2178 C CA . PRO A 1 296 ? 21.001 -4.833 -15.857 1.00 92.00 296 PRO A CA 1
ATOM 2179 C C . PRO A 1 296 ? 21.258 -5.993 -16.840 1.00 92.00 296 PRO A C 1
ATOM 2181 O O . PRO A 1 296 ? 21.146 -7.164 -16.467 1.00 92.00 296 PRO A O 1
ATOM 2184 N N . LYS A 1 297 ? 21.617 -5.673 -18.089 1.00 90.00 297 LYS A N 1
ATOM 2185 C CA . LYS A 1 297 ? 22.048 -6.649 -19.109 1.00 90.00 297 LYS A CA 1
ATOM 2186 C C . LYS A 1 297 ? 23.569 -6.743 -19.176 1.00 90.00 297 LYS A C 1
ATOM 2188 O O . LYS A 1 297 ? 24.283 -5.860 -18.724 1.00 90.00 297 LYS A O 1
ATOM 2193 N N . ALA A 1 298 ? 24.078 -7.799 -19.813 1.00 83.19 298 ALA A N 1
ATOM 2194 C CA . ALA A 1 298 ? 25.520 -8.025 -19.965 1.00 83.19 298 ALA A CA 1
ATOM 2195 C C . ALA A 1 298 ? 26.273 -6.858 -20.639 1.00 83.19 298 ALA A C 1
ATOM 2197 O O . ALA A 1 298 ? 27.456 -6.679 -20.385 1.00 83.19 298 ALA A O 1
ATOM 2198 N N . ALA A 1 299 ? 25.597 -6.072 -21.484 1.00 84.50 299 ALA A N 1
ATOM 2199 C CA . ALA A 1 299 ? 26.173 -4.894 -22.135 1.00 84.50 299 ALA A CA 1
ATOM 2200 C C . ALA A 1 299 ? 26.282 -3.659 -21.216 1.00 84.50 299 ALA A C 1
ATOM 2202 O O . ALA A 1 299 ? 26.883 -2.671 -21.625 1.00 84.50 299 ALA A O 1
ATOM 2203 N N . ASP A 1 300 ? 25.697 -3.705 -20.016 1.00 81.88 300 ASP A N 1
ATOM 2204 C CA . ASP A 1 300 ? 25.721 -2.609 -19.041 1.00 81.88 300 ASP A CA 1
ATOM 2205 C C . ASP A 1 300 ? 26.889 -2.730 -18.035 1.00 81.88 300 ASP A C 1
ATOM 2207 O O . ASP A 1 300 ? 27.014 -1.882 -17.149 1.00 81.88 300 ASP A O 1
ATOM 2211 N N . ALA A 1 301 ? 27.691 -3.800 -18.131 1.00 66.25 301 ALA A N 1
ATOM 2212 C CA . ALA A 1 301 ? 28.811 -4.109 -17.236 1.00 66.25 301 ALA A CA 1
ATOM 2213 C C . ALA A 1 301 ? 30.132 -3.445 -17.656 1.00 66.25 301 ALA A C 1
ATOM 2215 O O . ALA A 1 301 ? 30.370 -3.297 -18.877 1.00 66.25 301 ALA A O 1
#

Secondary structure (DSSP, 8-state):
-HHHHHHHHHHHHHHHHHTTT--TTS---EEEEETTT--TTS--SSSSS-BS-HHHHHHHHHHHHHT-TTTTTS-EEEEEE-SEEE----S--TTEEEEE-SEETTEESS-EEES-B---S--BS-EEES-EEE-SSSSEEEEE-S--BS-EEES-EEEE-SSS--SEEEEESS-TT-EEES-EEEE--SS-SEEE-SEE-TT-EEES-EEEEESS-SEEE-S-EE-STT--EEEES-EEEESS-SEE-TT-TTEEEES-EEEESSPSSTTTEE--GGGEESEEEEETTTEEEEES-GGG-